Protein AF-A0A4R3JCW2-F1 (afdb_monomer)

Nearest PDB structures (foldseek):
  5wjt-assembly1_A  TM=3.153E-01  e=3.040E-02  Bacillus subtilis
  5ziy-assembly3_A  TM=2.477E-01  e=2.540E-01  Bacillus cereus
  7n6g-assembly1_3Q  TM=2.845E-01  e=5.155E-01  Chlamydomonas reinhardtii
  7sqc-assembly1_1J  TM=2.590E-01  e=1.280E+00  Chlamydomonas reinhardtii

Foldseek 3Di:
DDDDDPDDDPVVVVVVVVVVVLVVVLVVLVVVLVVVLVVLVVVLVVVLVVLVVCPDDPCNVVLVVLVVLLVLLVVLLVLLVQLLVLLVLVLVLLVVLVVLLVQLLVCLVVVPQPSNLVSLQVLLVSLVPRDFRDCVSNPPPDGLLSVVSNVQLQWAQDPVRDTDHDNGPVSAPDSVSRVVSSVSSVVSSVVSSVSSVVVSVVSVVSNVVSVVVSVVSVVVSVVVVVVSVVVSVVVSVVSVVVSVVVSVVSVVVSVVVSVVSVVVCCVVPPPPPPPPPDPVVVVD

Sequence (284 aa):
MAGIADIYSGGDFSAGFAQTAQSAVRPNLEYQVNILQNAVIKRLNEKISAVNADKDLKNSTLDAYLSSQKKKLSDFSFQTEKYIFDNGRNMITADALTTKLNDLSAALAANDTTTFNQVLKSINQVTDMMTQANGMPIGIVVDDGVTKLQSPGLVQYNNAGTQTRATQRSDFATDADATAAINQAFNNLGTTSQVLSFNQDAAENLRSKTQGKLNGTILQLEAVRVANDAEKANEVEKLRRQYSQFLNAISLSYESNAALTEKLSSSLFGPLDIQPGSVMNLFA

Solvent-accessible surface area (backbone atoms only — not comparable to full-atom values): 15684 Å² total; per-residue (Å²): 134,89,80,91,79,96,78,80,62,73,64,59,55,50,50,51,49,48,53,50,50,54,67,47,45,55,59,51,51,52,50,53,48,51,51,50,49,51,53,54,51,50,53,47,52,52,50,46,46,47,61,67,61,61,76,69,76,92,51,50,68,56,50,52,48,41,52,49,48,46,49,53,48,50,54,45,47,53,52,36,52,52,32,47,50,41,39,52,52,43,44,59,48,49,56,53,46,51,56,44,52,51,52,32,52,50,21,56,76,68,69,35,61,70,59,26,26,54,38,46,46,50,49,53,54,54,44,69,68,53,63,81,51,73,34,62,90,72,71,43,81,71,77,52,42,50,66,62,51,58,40,62,43,43,53,25,64,47,100,82,69,50,79,40,68,54,69,46,65,85,54,35,95,42,71,67,53,45,50,51,26,52,53,50,31,51,53,52,48,54,52,23,48,51,41,33,50,51,50,44,53,52,41,51,54,50,46,56,53,47,53,53,51,41,54,52,43,51,52,50,50,52,50,53,50,53,51,51,53,52,52,48,52,53,52,46,49,51,50,49,53,55,51,50,52,52,49,50,52,52,52,50,51,47,52,52,49,51,52,50,51,50,49,52,44,50,72,75,67,43,81,78,84,72,58,93,86,49,81,74,68,77,80,111

Mean predicted aligned error: 16.15 Å

Organism: NCBI:txid1773489

Radius of gyration: 49.8 Å; Cα contacts (8 Å, |Δi|>4): 205; chains: 1; bounding box: 85×44×160 Å

pLDDT: mean 73.27, std 14.86, range [27.33, 94.81]

Secondary structure (DSSP, 8-state):
---------HHHHHHHHHHHHHHHHHHHHHHHHHHHHHHHHHHHHHHHHHHHH--SSSSHHHHHHHHHHHHHHHHHHHHHHHHHHHHHHHHHHHHHHHHHHHHHHHHHHTT-HHHHHHHHHHHHHHHHH------GGGT--S--SHHHHHTTSSEEEPTT--EEE--SGGGSSSHHHHHHHHHHHHHHHHHHHHHHHHHHHHHHHHHHHHHHHHHHHHHHHHHHHHHHHHHHHHHHHHHHHHHHHHHHHHHHHHHHHHHHHHHHHHHHHS-----TT-GGGG--

Structure (mmCIF, N/CA/C/O backbone):
data_AF-A0A4R3JCW2-F1
#
_entry.id   AF-A0A4R3JCW2-F1
#
loop_
_atom_site.group_PDB
_atom_site.id
_atom_site.type_symbol
_atom_site.label_atom_id
_atom_site.label_alt_id
_atom_site.label_comp_id
_atom_site.label_asym_id
_atom_site.label_entity_id
_atom_site.label_seq_id
_atom_site.pdbx_PDB_ins_code
_atom_site.Cartn_x
_atom_site.Cartn_y
_atom_site.Cartn_z
_atom_site.occupancy
_atom_site.B_iso_or_equiv
_atom_site.auth_seq_id
_atom_site.auth_comp_id
_atom_site.auth_asym_id
_atom_site.auth_atom_id
_atom_site.pdbx_PDB_model_num
ATOM 1 N N . MET A 1 1 ? -21.888 3.721 120.215 1.00 30.36 1 MET A N 1
ATOM 2 C CA . MET A 1 1 ? -21.345 2.713 119.281 1.00 30.36 1 MET A CA 1
ATOM 3 C C . MET A 1 1 ? -22.365 2.500 118.175 1.00 30.36 1 MET A C 1
ATOM 5 O O . MET A 1 1 ? -23.512 2.279 118.529 1.00 30.36 1 MET A O 1
ATOM 9 N N . ALA A 1 2 ? -21.903 2.560 116.914 1.00 27.33 2 ALA A N 1
ATOM 10 C CA . ALA A 1 2 ? -22.595 2.266 115.639 1.00 27.33 2 ALA A CA 1
ATOM 11 C C . ALA A 1 2 ? -23.792 3.179 115.260 1.0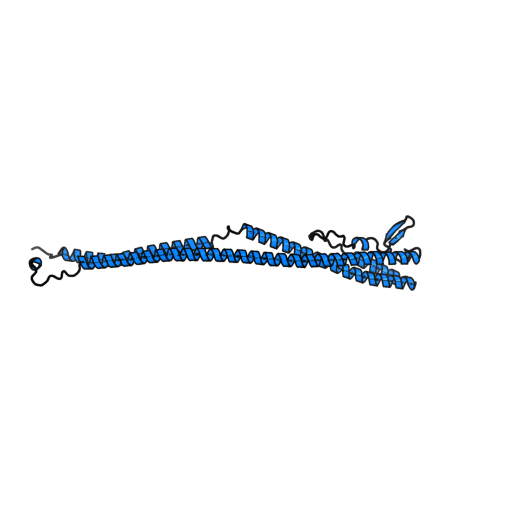0 27.33 2 ALA A C 1
ATOM 13 O O . ALA A 1 2 ? -24.626 3.464 116.102 1.00 27.33 2 ALA A O 1
ATOM 14 N N . GLY A 1 3 ? -23.962 3.679 114.030 1.00 27.61 3 GLY A N 1
ATOM 15 C CA . GLY A 1 3 ? -23.186 3.554 112.791 1.00 27.61 3 GLY A CA 1
ATOM 16 C C . GLY A 1 3 ? -23.940 4.194 111.601 1.00 27.61 3 GLY A C 1
ATOM 17 O O . GLY A 1 3 ? -25.100 3.887 111.388 1.00 27.61 3 GLY A O 1
ATOM 18 N N . ILE A 1 4 ? -23.268 5.133 110.924 1.00 36.50 4 ILE A N 1
ATOM 19 C CA . ILE A 1 4 ? -23.138 5.423 109.474 1.00 36.50 4 ILE A CA 1
ATOM 20 C C . ILE A 1 4 ? -24.286 5.083 108.479 1.00 36.50 4 ILE A C 1
ATOM 22 O O . ILE A 1 4 ? -24.661 3.926 108.328 1.00 36.50 4 ILE A O 1
ATOM 26 N N . ALA A 1 5 ? -24.597 6.113 107.664 1.00 34.31 5 ALA A N 1
ATOM 27 C CA . ALA A 1 5 ? -25.009 6.143 106.242 1.00 34.31 5 ALA A CA 1
ATOM 28 C C . ALA A 1 5 ? -26.503 6.254 105.863 1.00 34.31 5 ALA A C 1
ATOM 30 O O . ALA A 1 5 ? -27.137 5.283 105.460 1.00 34.31 5 ALA A O 1
ATOM 31 N N . ASP A 1 6 ? -26.970 7.509 105.815 1.00 41.47 6 ASP A N 1
ATOM 32 C CA . ASP A 1 6 ? -27.829 8.046 104.744 1.00 41.47 6 ASP A CA 1
ATOM 33 C C . ASP A 1 6 ? -27.123 7.883 103.390 1.00 41.47 6 ASP A C 1
ATOM 35 O O . ASP A 1 6 ? -26.215 8.657 103.081 1.00 41.47 6 ASP A O 1
ATOM 39 N N . ILE A 1 7 ? -27.486 6.882 102.585 1.00 39.09 7 ILE A N 1
ATOM 40 C CA . ILE A 1 7 ? -26.946 6.726 101.229 1.00 39.09 7 ILE A CA 1
ATOM 41 C C . ILE A 1 7 ? -28.035 6.175 100.275 1.00 39.09 7 ILE A C 1
ATOM 43 O O . ILE A 1 7 ? -28.381 4.998 100.309 1.00 39.09 7 ILE A O 1
ATOM 47 N N . TYR A 1 8 ? -28.499 7.077 99.397 1.00 39.69 8 TYR A N 1
ATOM 48 C CA . TYR A 1 8 ? -29.269 6.929 98.145 1.00 39.69 8 TYR A CA 1
ATOM 49 C C . TYR A 1 8 ? -30.762 6.558 98.200 1.00 39.69 8 TYR A C 1
ATOM 51 O O . TYR A 1 8 ? -31.155 5.395 98.275 1.00 39.69 8 TYR A O 1
ATOM 59 N N . SER A 1 9 ? -31.603 7.578 97.979 1.00 43.69 9 SER A N 1
ATOM 60 C CA . SER A 1 9 ? -32.956 7.400 97.452 1.00 43.69 9 SER A CA 1
ATOM 61 C C . SER A 1 9 ? -32.871 6.784 96.043 1.00 43.69 9 SER A C 1
ATOM 63 O O . SER A 1 9 ? -32.071 7.206 95.204 1.00 43.69 9 SER A O 1
ATOM 65 N N . GLY A 1 10 ? -33.696 5.777 95.745 1.00 45.66 10 GLY A N 1
ATOM 66 C CA . GLY A 1 10 ? -33.763 5.167 94.408 1.00 45.66 10 GLY A CA 1
ATOM 67 C C . GLY A 1 10 ? -34.186 6.142 93.295 1.00 45.66 10 GLY A C 1
ATOM 68 O O . GLY A 1 10 ? -34.016 5.828 92.116 1.00 45.66 10 GLY A O 1
ATOM 69 N N . GLY A 1 11 ? -34.695 7.329 93.652 1.00 50.81 11 GLY A N 1
ATOM 70 C CA . GLY A 1 11 ? -35.038 8.418 92.733 1.00 50.81 11 GLY A CA 1
ATOM 71 C C . GLY A 1 11 ? -33.815 9.107 92.121 1.00 50.81 11 GLY A C 1
ATOM 72 O O . GLY A 1 11 ? -33.800 9.340 90.917 1.00 50.81 11 GLY A O 1
ATOM 73 N N . ASP A 1 12 ? -32.750 9.339 92.895 1.00 52.31 12 ASP A N 1
ATOM 74 C CA . ASP A 1 12 ? -31.543 10.027 92.399 1.00 52.31 12 ASP A CA 1
ATOM 75 C C . ASP A 1 12 ? -30.680 9.132 91.504 1.00 52.31 12 ASP A C 1
ATOM 77 O O . ASP A 1 12 ? -30.126 9.585 90.501 1.00 52.31 12 ASP A O 1
ATOM 81 N N . PHE A 1 13 ? -30.596 7.833 91.817 1.00 51.41 13 PHE A N 1
ATOM 82 C CA . PHE A 1 13 ? -29.909 6.873 90.951 1.00 51.41 13 PHE A CA 1
ATOM 83 C C . PHE A 1 13 ? -30.683 6.643 89.654 1.00 51.41 13 PHE A C 1
ATOM 85 O O . PHE A 1 13 ? -30.075 6.602 88.592 1.00 51.41 13 PHE A O 1
ATOM 92 N N . SER A 1 14 ? -32.012 6.517 89.709 1.00 48.81 14 SER A N 1
ATOM 93 C CA . SER A 1 14 ? -32.820 6.334 88.499 1.00 48.81 14 SER A CA 1
ATOM 94 C C . SER A 1 14 ? -32.831 7.588 87.621 1.00 48.81 14 SER A C 1
ATOM 96 O O . SER A 1 14 ? -32.687 7.452 86.409 1.00 48.81 14 SER A O 1
ATOM 98 N N . ALA A 1 15 ? -32.885 8.792 88.202 1.00 52.56 15 ALA A N 1
ATOM 99 C CA . ALA A 1 15 ? -32.746 10.052 87.472 1.00 52.56 15 ALA A CA 1
ATOM 100 C C . ALA A 1 15 ? -31.337 10.230 86.878 1.00 52.56 15 ALA A C 1
ATOM 102 O O . ALA A 1 15 ? -31.207 10.508 85.687 1.00 52.56 15 ALA A O 1
ATOM 103 N N . GLY A 1 16 ? -30.274 9.989 87.654 1.00 48.75 16 GLY A N 1
ATOM 104 C CA . GLY A 1 16 ? -28.887 10.071 87.183 1.00 48.75 16 GLY A CA 1
ATOM 105 C C . GLY A 1 16 ? -28.526 8.998 86.148 1.00 48.75 16 GLY A C 1
ATOM 106 O O . GLY A 1 16 ? -27.868 9.293 85.150 1.00 48.75 16 GLY A O 1
ATOM 107 N N . PHE A 1 17 ? -29.002 7.762 86.323 1.00 55.25 17 PHE A N 1
ATOM 108 C CA . PHE A 1 17 ? -28.846 6.670 85.359 1.00 55.25 17 PHE A CA 1
ATOM 109 C C . PHE A 1 17 ? -29.652 6.932 84.087 1.00 55.25 17 PHE A C 1
ATOM 111 O O . PHE A 1 17 ? -29.130 6.713 83.001 1.00 55.25 17 PHE A O 1
ATOM 118 N N . ALA A 1 18 ? -30.878 7.456 84.185 1.00 52.41 18 ALA A N 1
ATOM 119 C CA . ALA A 1 18 ? -31.683 7.827 83.022 1.00 52.41 18 ALA A CA 1
ATOM 120 C C . ALA A 1 18 ? -31.077 9.011 82.256 1.00 52.41 18 ALA A C 1
ATOM 122 O O . ALA A 1 18 ? -31.017 8.966 81.031 1.00 52.41 18 ALA A O 1
ATOM 123 N N . GLN A 1 19 ? -30.556 10.029 82.946 1.00 55.00 19 GLN A N 1
ATOM 124 C CA . GLN A 1 19 ? -29.887 11.176 82.326 1.00 55.00 19 GLN A CA 1
ATOM 125 C C . GLN A 1 19 ? -28.553 10.773 81.672 1.00 55.00 19 GLN A C 1
ATOM 127 O O . GLN A 1 19 ? -28.229 11.239 80.577 1.00 55.00 19 GLN A O 1
ATOM 132 N N . THR A 1 20 ? -27.817 9.835 82.279 1.00 54.62 20 THR A N 1
ATOM 133 C CA . THR A 1 20 ? -26.598 9.231 81.703 1.00 54.62 20 THR A CA 1
ATOM 134 C C . THR A 1 20 ? -26.925 8.304 80.525 1.00 54.62 20 THR A C 1
ATOM 136 O O . THR A 1 20 ? -26.264 8.346 79.491 1.00 54.62 20 THR A O 1
ATOM 139 N N . ALA A 1 21 ? -27.989 7.504 80.626 1.00 52.34 21 ALA A N 1
ATOM 140 C CA . ALA A 1 21 ? -28.472 6.660 79.539 1.00 52.34 21 ALA A CA 1
ATOM 141 C C . ALA A 1 21 ? -28.971 7.507 78.358 1.00 52.34 21 ALA A C 1
ATOM 143 O O . ALA A 1 21 ? -28.643 7.209 77.216 1.00 52.34 21 ALA A O 1
ATOM 144 N N . GLN A 1 22 ? -29.682 8.610 78.605 1.00 56.69 22 GLN A N 1
ATOM 145 C CA . GLN A 1 22 ? -30.131 9.547 77.569 1.00 56.69 22 GLN A CA 1
ATOM 146 C C . GL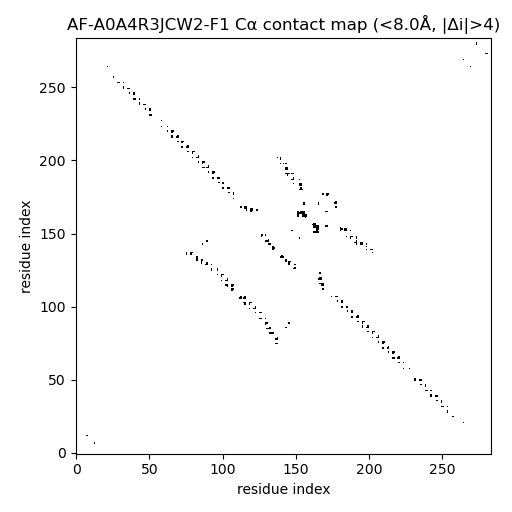N A 1 22 ? -28.974 10.265 76.878 1.00 56.69 22 GLN A C 1
ATOM 148 O O . GLN A 1 22 ? -28.943 10.341 75.648 1.00 56.69 22 GLN A O 1
ATOM 153 N N . SER A 1 23 ? -28.005 10.760 77.651 1.00 56.97 23 SER A N 1
ATOM 154 C CA . SER A 1 23 ? -26.800 11.384 77.096 1.00 56.97 23 SER A CA 1
ATOM 155 C C . SER A 1 23 ? -25.911 10.384 76.351 1.00 56.97 23 SER A C 1
ATOM 157 O O . SER A 1 23 ? -25.180 10.798 75.459 1.00 56.97 23 SER A O 1
ATOM 159 N N . ALA A 1 24 ? -26.033 9.078 76.619 1.00 57.50 24 ALA A N 1
ATOM 160 C CA . ALA A 1 24 ? -25.374 8.012 75.863 1.00 57.50 24 ALA A CA 1
ATOM 161 C C . ALA A 1 24 ? -26.161 7.531 74.623 1.00 57.50 24 ALA A C 1
ATOM 163 O O . ALA A 1 24 ? -25.552 7.042 73.670 1.00 57.50 24 ALA A O 1
ATOM 164 N N . VAL A 1 25 ? -27.494 7.666 74.586 1.00 61.28 25 VAL A N 1
ATOM 165 C CA . VAL A 1 25 ? -28.333 7.199 73.461 1.00 61.28 25 VAL A CA 1
ATOM 166 C C . VAL A 1 25 ? -28.086 8.011 72.191 1.00 61.28 25 VAL A C 1
ATOM 168 O O . VAL A 1 25 ? -27.948 7.426 71.120 1.00 61.28 25 VAL A O 1
ATOM 171 N N . ARG A 1 26 ? -27.980 9.340 72.285 1.00 60.78 26 ARG A N 1
ATOM 172 C CA . ARG A 1 26 ? -27.770 10.201 71.109 1.00 60.78 26 ARG A CA 1
ATOM 173 C C . ARG A 1 26 ? -26.397 9.979 70.443 1.00 60.78 26 ARG A C 1
ATOM 175 O O . ARG A 1 26 ? -26.395 9.697 69.248 1.00 60.78 26 ARG A O 1
ATOM 182 N N . PRO A 1 27 ? -25.263 9.951 71.173 1.00 63.62 27 PRO A N 1
ATOM 183 C CA . PRO A 1 27 ? -23.969 9.557 70.611 1.00 63.62 27 PRO A CA 1
ATOM 184 C C . PRO A 1 27 ? -23.960 8.136 70.035 1.00 63.62 27 PRO A C 1
ATOM 186 O O . PRO A 1 27 ? -23.344 7.900 68.999 1.00 63.62 27 PRO A O 1
ATOM 189 N N . ASN A 1 28 ? -24.668 7.184 70.659 1.00 63.75 28 ASN A N 1
ATOM 190 C CA . ASN A 1 28 ? -24.778 5.821 70.130 1.00 63.75 28 ASN A CA 1
ATOM 191 C C . ASN A 1 28 ? -25.603 5.753 68.834 1.00 63.75 28 ASN A C 1
ATOM 193 O O . ASN A 1 28 ? -25.228 5.023 67.918 1.00 63.75 28 ASN A O 1
ATOM 197 N N . LEU A 1 29 ? -26.697 6.513 68.726 1.00 62.72 29 LEU A N 1
ATOM 198 C CA . LEU A 1 29 ? -27.490 6.623 67.497 1.00 62.72 29 LEU A CA 1
ATOM 199 C C . LEU A 1 29 ? -26.697 7.315 66.383 1.00 62.72 29 LEU A C 1
ATOM 201 O O . LEU A 1 29 ? -26.671 6.818 65.260 1.00 62.72 29 LEU A O 1
ATOM 205 N N . GLU A 1 30 ? -26.001 8.409 66.696 1.00 62.50 30 GLU A N 1
ATOM 206 C CA . GLU A 1 30 ? -25.105 9.099 65.761 1.00 62.50 30 GLU A CA 1
ATOM 207 C C . GLU A 1 30 ? -23.998 8.166 65.262 1.00 62.50 30 GLU A C 1
ATOM 209 O O . GLU A 1 30 ? -23.739 8.098 64.061 1.00 62.50 30 GLU A O 1
ATOM 214 N N . TYR A 1 31 ? -23.395 7.378 66.154 1.00 69.19 31 TYR A N 1
ATOM 215 C CA . TYR A 1 31 ? -22.382 6.386 65.800 1.00 69.19 31 TYR A CA 1
ATOM 216 C C . TYR A 1 31 ? -22.937 5.285 64.881 1.00 69.19 31 TYR A C 1
ATOM 218 O O . TYR A 1 31 ? -22.330 4.971 63.855 1.00 69.19 31 TYR A O 1
ATOM 226 N N . GLN A 1 32 ? -24.114 4.732 65.190 1.00 65.50 32 GLN A N 1
ATOM 227 C CA . GLN A 1 32 ? -24.764 3.714 64.355 1.00 65.50 32 GLN A CA 1
ATOM 228 C C . GLN A 1 32 ? -25.158 4.256 62.973 1.00 65.50 32 GLN A C 1
ATOM 230 O O . GLN A 1 32 ? -24.979 3.573 61.963 1.00 65.50 32 GLN A O 1
ATOM 235 N N . VAL A 1 33 ? -25.640 5.498 62.905 1.00 69.44 33 VAL A N 1
ATOM 236 C CA . VAL A 1 33 ? -25.970 6.181 61.647 1.00 69.44 33 VAL A CA 1
ATOM 237 C C . VAL A 1 33 ? -24.716 6.472 60.835 1.00 69.44 33 VAL A C 1
ATOM 239 O O . VAL A 1 33 ? -24.717 6.234 59.630 1.00 69.44 33 VAL A O 1
ATOM 242 N N . ASN A 1 34 ? -23.627 6.902 61.471 1.00 70.12 34 ASN A N 1
ATOM 243 C CA . ASN A 1 34 ? -22.347 7.133 60.807 1.00 70.12 34 ASN A CA 1
ATOM 244 C C . ASN A 1 34 ? -21.780 5.824 60.223 1.00 70.12 34 ASN A C 1
ATOM 246 O O . ASN A 1 34 ? -21.361 5.790 59.067 1.00 70.12 34 ASN A O 1
ATOM 250 N N . ILE A 1 35 ? -21.863 4.711 60.964 1.00 72.50 35 ILE A N 1
ATOM 251 C CA . ILE A 1 35 ? -21.513 3.376 60.451 1.00 72.50 35 ILE A CA 1
ATOM 252 C C . ILE A 1 35 ? -22.370 3.013 59.234 1.00 72.50 35 ILE A C 1
ATOM 254 O O . ILE A 1 35 ? -21.832 2.555 58.226 1.00 72.50 35 ILE A O 1
ATOM 258 N N . LEU A 1 36 ? -23.687 3.224 59.302 1.00 68.94 36 LEU A N 1
ATOM 259 C CA . LEU A 1 36 ? -24.607 2.923 58.203 1.00 68.94 36 LEU A CA 1
ATOM 260 C C . LEU A 1 36 ? -24.332 3.789 56.969 1.00 68.94 36 LEU A C 1
ATOM 262 O O . LEU A 1 36 ? -24.234 3.257 55.864 1.00 68.94 36 LEU A O 1
ATOM 266 N N . GLN A 1 37 ? -24.150 5.098 57.143 1.00 70.25 37 GLN A N 1
ATOM 267 C CA . GLN A 1 37 ? -23.797 6.018 56.063 1.00 70.25 37 GLN A CA 1
ATOM 268 C C . GLN A 1 37 ? -22.458 5.627 55.427 1.00 70.25 37 GLN A C 1
ATOM 270 O O . GLN A 1 37 ? -22.381 5.503 54.205 1.00 70.25 37 GLN A O 1
ATOM 275 N N . ASN A 1 38 ? -21.434 5.320 56.228 1.00 75.38 38 ASN A N 1
ATOM 276 C CA . ASN A 1 38 ? -20.140 4.861 55.722 1.00 75.38 38 ASN A CA 1
ATOM 277 C C . ASN A 1 38 ? -20.237 3.515 54.999 1.00 75.38 38 ASN A C 1
ATOM 279 O O . ASN A 1 38 ? -19.600 3.335 53.963 1.00 75.38 38 ASN A O 1
ATOM 283 N N . ALA A 1 39 ? -21.050 2.576 55.487 1.00 72.25 39 ALA A N 1
ATOM 284 C CA . ALA A 1 39 ? -21.284 1.299 54.817 1.00 72.25 39 ALA A CA 1
ATOM 285 C C . ALA A 1 39 ? -21.998 1.487 53.466 1.00 72.25 39 ALA A C 1
ATOM 287 O O . ALA A 1 39 ? -21.634 0.849 52.477 1.00 72.25 39 ALA A O 1
ATOM 288 N N . VAL A 1 40 ? -22.976 2.396 53.396 1.00 74.88 40 VAL A N 1
ATOM 289 C CA . VAL A 1 40 ? -23.694 2.751 52.161 1.00 74.88 40 VAL A CA 1
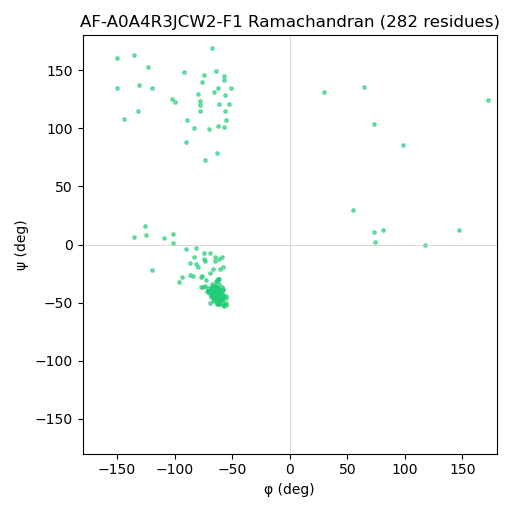ATOM 290 C C . VAL A 1 40 ? -22.768 3.456 51.167 1.00 74.88 40 VAL A C 1
ATOM 292 O O . VAL A 1 40 ? -22.762 3.088 49.993 1.00 74.88 40 VAL A O 1
ATOM 295 N N . ILE A 1 41 ? -21.934 4.395 51.624 1.00 77.62 41 ILE A N 1
ATOM 296 C CA . ILE A 1 41 ? -20.922 5.080 50.802 1.00 77.62 41 ILE A CA 1
ATOM 297 C C . ILE A 1 41 ? -19.865 4.090 50.304 1.00 77.62 41 ILE A C 1
ATOM 299 O O . ILE A 1 41 ? -19.528 4.093 49.121 1.00 77.62 41 ILE A O 1
ATOM 303 N N . LYS A 1 42 ? -19.370 3.196 51.166 1.00 80.88 42 LYS A N 1
ATOM 304 C CA . LYS A 1 42 ? -18.410 2.154 50.780 1.00 80.88 42 LYS A CA 1
ATOM 305 C C . LYS A 1 42 ? -18.999 1.244 49.705 1.00 80.88 42 LYS A C 1
ATOM 307 O O . LYS A 1 42 ? -18.359 1.017 48.684 1.00 80.88 42 LYS A O 1
ATOM 312 N N . ARG A 1 43 ? -20.249 0.810 49.875 1.00 76.19 43 ARG A N 1
ATOM 313 C CA . ARG A 1 43 ? -20.957 -0.025 48.897 1.00 76.19 43 ARG A CA 1
ATOM 314 C C . ARG A 1 43 ? -21.253 0.716 47.587 1.00 76.19 43 ARG A C 1
ATOM 316 O O . ARG A 1 43 ? -21.217 0.098 46.526 1.00 76.19 43 ARG A O 1
ATOM 323 N N . LEU A 1 44 ? -21.529 2.023 47.638 1.00 81.06 44 LEU A N 1
ATOM 324 C CA . LEU A 1 44 ? -21.626 2.876 46.449 1.00 81.06 44 LEU A CA 1
ATOM 325 C C . LEU A 1 44 ? -20.284 2.929 45.712 1.00 81.06 44 LEU A C 1
ATOM 327 O O . LEU A 1 44 ? -20.252 2.701 44.508 1.00 81.06 44 LEU A O 1
ATOM 331 N N . ASN A 1 45 ? -19.184 3.172 46.426 1.00 77.94 45 ASN A N 1
ATOM 332 C CA . ASN A 1 45 ? -17.842 3.225 45.846 1.00 77.94 45 ASN A CA 1
ATOM 333 C C . ASN A 1 45 ? -17.422 1.878 45.248 1.00 77.94 45 ASN A C 1
ATOM 335 O O . ASN A 1 45 ? -16.861 1.853 44.159 1.00 77.94 45 ASN A O 1
ATOM 339 N N . GLU A 1 46 ? -17.744 0.761 45.903 1.00 84.06 46 GLU A N 1
ATOM 340 C CA . GLU A 1 46 ? -17.524 -0.588 45.369 1.00 84.06 46 GLU A CA 1
ATOM 341 C C . GLU A 1 46 ? -18.318 -0.820 44.076 1.00 84.06 46 GLU A C 1
ATOM 343 O O . GLU A 1 46 ? -17.763 -1.329 43.105 1.00 84.06 46 GLU A O 1
ATOM 348 N N . LYS A 1 47 ? -19.587 -0.391 44.011 1.00 77.75 47 LYS A N 1
ATOM 349 C CA . LYS A 1 47 ? -20.399 -0.506 42.788 1.00 77.75 47 LYS A CA 1
ATOM 350 C C . LYS A 1 47 ? -19.948 0.427 41.666 1.00 77.75 47 LYS A C 1
ATOM 352 O O . LYS A 1 47 ? -19.925 0.002 40.519 1.00 77.75 47 LYS A O 1
ATOM 357 N N . ILE A 1 48 ? -19.571 1.668 41.974 1.00 77.00 48 ILE A N 1
ATOM 358 C CA . ILE A 1 48 ? -18.981 2.595 40.994 1.00 77.00 48 ILE A CA 1
ATOM 359 C C . ILE A 1 48 ? -17.658 2.024 40.475 1.00 77.00 48 ILE A C 1
ATOM 361 O O . ILE A 1 48 ? -17.407 2.050 39.275 1.00 77.00 48 ILE A O 1
ATOM 365 N N . SER A 1 49 ? -16.830 1.472 41.367 1.00 78.31 49 SER A N 1
ATOM 366 C CA . SER A 1 49 ? -15.590 0.796 40.992 1.00 78.31 49 SER A CA 1
ATOM 367 C C . SER A 1 49 ? -15.873 -0.402 40.090 1.00 78.31 49 SER A C 1
ATOM 369 O O . SER A 1 49 ? -15.202 -0.541 39.082 1.00 78.31 49 SER A O 1
ATOM 371 N N . ALA A 1 50 ? -16.907 -1.203 40.369 1.00 78.00 50 ALA A N 1
ATOM 372 C CA . ALA A 1 50 ? -17.315 -2.318 39.515 1.00 78.00 50 ALA A CA 1
ATOM 373 C C . ALA A 1 50 ? -17.776 -1.867 38.114 1.00 78.00 50 ALA A C 1
ATOM 375 O O . ALA A 1 50 ? -17.304 -2.425 37.133 1.00 78.00 50 ALA A O 1
ATOM 376 N N . VAL A 1 51 ? -18.606 -0.821 38.001 1.00 73.00 51 VAL A N 1
ATOM 377 C CA . VAL A 1 51 ? -19.034 -0.251 36.700 1.00 73.00 51 VAL A CA 1
ATOM 378 C C . VAL A 1 51 ? -17.844 0.307 35.906 1.00 73.00 51 VAL A C 1
ATOM 380 O O . VAL A 1 51 ? -17.760 0.154 34.690 1.00 73.00 51 VAL A O 1
ATOM 383 N N . ASN A 1 52 ? -16.878 0.919 36.594 1.00 69.75 52 ASN A N 1
ATOM 384 C CA . ASN A 1 52 ? -15.653 1.418 35.967 1.00 69.75 52 ASN A CA 1
ATOM 385 C C . ASN A 1 52 ? -14.641 0.297 35.649 1.00 69.75 52 ASN A C 1
ATOM 387 O O . ASN A 1 52 ? -13.840 0.440 34.722 1.00 69.75 52 ASN A O 1
ATOM 391 N N . ALA A 1 53 ? -14.657 -0.795 36.418 1.00 65.81 53 ALA A N 1
ATOM 392 C CA . ALA A 1 53 ? -13.785 -1.961 36.278 1.00 65.81 53 ALA A CA 1
ATOM 393 C C . ALA A 1 53 ? -14.317 -3.005 35.291 1.00 65.81 53 ALA A C 1
ATOM 395 O O . ALA A 1 53 ? -13.517 -3.824 34.835 1.00 65.81 53 ALA A O 1
ATOM 396 N N . ASP A 1 54 ? -15.600 -2.946 34.914 1.00 61.97 54 ASP A N 1
ATOM 397 C CA . ASP A 1 54 ? -16.149 -3.593 33.717 1.00 61.97 54 ASP A CA 1
ATOM 398 C C . ASP A 1 54 ? -15.468 -2.970 32.487 1.00 61.97 54 ASP A C 1
ATOM 400 O O . ASP A 1 54 ? -15.929 -2.023 31.839 1.00 61.97 54 ASP A O 1
ATOM 404 N N . LYS A 1 55 ? -14.243 -3.434 32.239 1.00 53.84 55 LYS A N 1
ATOM 405 C CA . LYS A 1 55 ? -13.359 -2.919 31.196 1.00 53.84 55 LYS A CA 1
ATOM 406 C C . LYS A 1 55 ? -13.714 -3.450 29.820 1.00 53.84 55 LYS A C 1
ATOM 408 O O . LYS A 1 55 ? -13.387 -2.794 28.844 1.00 53.84 55 LYS A O 1
ATOM 413 N N . ASP A 1 56 ? -14.448 -4.545 29.730 1.00 54.84 56 ASP A N 1
ATOM 414 C CA . ASP A 1 56 ? -14.760 -5.199 28.471 1.00 54.84 56 ASP A CA 1
ATOM 415 C C . ASP A 1 56 ? -16.117 -5.886 28.610 1.00 54.84 56 ASP A C 1
ATOM 417 O O . ASP A 1 56 ? -16.311 -6.555 29.615 1.00 54.84 56 ASP A O 1
ATOM 421 N N . LEU A 1 57 ? -17.014 -5.753 27.613 1.00 48.59 57 LEU A N 1
ATOM 422 C CA . LEU A 1 57 ? -17.929 -6.821 27.120 1.00 48.59 57 LEU A CA 1
ATOM 423 C C . LEU A 1 57 ? -19.322 -6.411 26.595 1.00 48.59 57 LEU A C 1
ATOM 425 O O . LEU A 1 57 ? -20.106 -7.300 26.278 1.00 48.59 57 LEU A O 1
ATOM 429 N N . LYS A 1 58 ? -19.632 -5.133 26.341 1.00 50.25 58 LYS A N 1
ATOM 430 C CA . LYS A 1 58 ? -20.727 -4.825 25.382 1.00 50.25 58 LYS A CA 1
ATOM 431 C C . LYS A 1 58 ? -20.245 -4.540 23.958 1.00 50.25 58 LYS A C 1
ATOM 433 O O . LYS A 1 58 ? -20.913 -4.949 23.018 1.00 50.25 58 LYS A O 1
ATOM 438 N N . ASN A 1 59 ? -19.051 -3.961 23.796 1.00 53.56 59 ASN A N 1
ATOM 439 C CA . ASN A 1 59 ? -18.480 -3.616 22.485 1.00 53.56 59 ASN A CA 1
ATOM 440 C C . ASN A 1 59 ? -17.088 -4.211 22.199 1.00 53.56 59 ASN A C 1
ATOM 442 O O . ASN A 1 59 ? -16.510 -3.884 21.168 1.00 53.56 59 ASN A O 1
ATOM 446 N N . SER A 1 60 ? -16.542 -5.112 23.032 1.00 60.88 60 SER A N 1
ATOM 447 C CA . SER A 1 60 ? -15.165 -5.616 22.829 1.00 60.88 60 SER A CA 1
ATOM 448 C C . SER A 1 60 ? -14.982 -6.364 21.503 1.00 60.88 60 SER A C 1
ATOM 450 O O . SER A 1 60 ? -13.913 -6.304 20.904 1.00 60.88 60 SER A O 1
ATOM 452 N N . THR A 1 61 ? -16.029 -7.015 20.989 1.00 62.34 61 THR A N 1
ATOM 453 C CA . THR A 1 61 ? -16.018 -7.671 19.674 1.00 62.34 61 THR A CA 1
ATOM 454 C C . THR A 1 61 ? -16.027 -6.665 18.526 1.00 62.34 61 THR A C 1
ATOM 456 O O . THR A 1 61 ? -15.296 -6.855 17.554 1.00 62.34 61 THR A O 1
ATOM 459 N N . LEU A 1 62 ? -16.803 -5.583 18.642 1.00 68.25 62 LEU A N 1
ATOM 460 C CA . LEU A 1 62 ? -16.836 -4.499 17.661 1.00 68.25 62 LEU A CA 1
ATOM 461 C C . LEU A 1 62 ? -15.518 -3.717 17.667 1.00 68.25 62 LEU A C 1
ATOM 463 O O . LEU A 1 62 ? -14.942 -3.501 16.607 1.00 68.25 62 LEU A O 1
ATOM 467 N N . ASP A 1 63 ? -14.984 -3.380 18.840 1.00 69.31 63 ASP A N 1
ATOM 468 C CA . ASP A 1 63 ? -13.691 -2.709 18.985 1.00 69.31 63 ASP A CA 1
ATOM 469 C C . ASP A 1 63 ? -12.531 -3.582 18.498 1.00 69.31 63 ASP A C 1
ATOM 471 O O . ASP A 1 63 ? -11.641 -3.090 17.799 1.00 69.31 63 ASP A O 1
ATOM 475 N N . ALA A 1 64 ? -12.541 -4.885 18.803 1.00 75.19 64 ALA A N 1
ATOM 476 C CA . ALA A 1 64 ? -11.552 -5.827 18.284 1.00 75.19 64 ALA A CA 1
ATOM 477 C C . ALA A 1 64 ? -11.647 -5.954 16.757 1.00 75.19 64 ALA A C 1
ATOM 479 O O . ALA A 1 64 ? -10.620 -5.962 16.073 1.00 75.19 64 ALA A O 1
ATOM 480 N N . TYR A 1 65 ? -12.864 -5.995 16.207 1.00 77.31 65 TYR A N 1
ATOM 481 C CA . TYR A 1 65 ? -13.091 -6.005 14.765 1.00 77.31 65 TYR A CA 1
ATOM 482 C C . TYR A 1 65 ? -12.597 -4.714 14.101 1.00 77.31 65 TYR A C 1
ATOM 484 O O . TYR A 1 65 ? -11.803 -4.784 13.164 1.00 77.31 65 TYR A O 1
ATOM 492 N N . LEU A 1 66 ? -12.991 -3.539 14.602 1.00 77.50 66 LEU A N 1
ATOM 493 C CA . LEU A 1 66 ? -12.570 -2.238 14.071 1.00 77.50 66 LEU A CA 1
ATOM 494 C C . LEU A 1 66 ? -11.054 -2.040 14.204 1.00 77.50 66 LEU A C 1
ATOM 496 O O . LEU A 1 66 ? -10.414 -1.554 13.275 1.00 77.50 66 LEU A O 1
ATOM 500 N N . SER A 1 67 ? -10.449 -2.493 15.305 1.00 78.19 67 SER A N 1
ATOM 501 C CA . SER A 1 67 ? -8.991 -2.478 15.491 1.00 78.19 67 SER A CA 1
ATOM 502 C C . SER A 1 67 ? -8.279 -3.407 14.503 1.00 78.19 67 SER A C 1
ATOM 504 O O . SER A 1 67 ? -7.259 -3.030 13.922 1.00 78.19 67 SER A O 1
ATOM 506 N N . SER A 1 68 ? -8.827 -4.603 14.259 1.00 78.88 68 SER A N 1
ATOM 507 C CA . SER A 1 68 ? -8.321 -5.526 13.237 1.00 78.88 68 SER A CA 1
ATOM 508 C C . SER A 1 68 ? -8.426 -4.921 11.836 1.00 78.88 68 SER A C 1
ATOM 510 O O . SER A 1 68 ? -7.463 -4.977 11.071 1.00 78.88 68 SER A O 1
ATOM 512 N N . GLN A 1 69 ? -9.554 -4.285 11.509 1.00 79.44 69 GLN A N 1
ATOM 513 C CA . GLN A 1 69 ? -9.748 -3.608 10.227 1.00 79.44 69 GLN A CA 1
ATOM 514 C C . GLN A 1 69 ? -8.803 -2.420 10.058 1.00 79.44 69 GLN A C 1
ATOM 516 O O . GLN A 1 69 ? -8.186 -2.286 9.005 1.00 79.44 69 GLN A O 1
ATOM 521 N N . LYS A 1 70 ? -8.600 -1.609 11.105 1.00 78.62 70 LYS A N 1
ATOM 522 C CA . LYS A 1 70 ? -7.602 -0.533 11.112 1.00 78.62 70 LYS A CA 1
ATOM 523 C C . LYS A 1 70 ? -6.209 -1.072 10.791 1.00 78.62 70 LYS A C 1
ATOM 525 O O . LYS A 1 70 ? -5.523 -0.498 9.952 1.00 78.62 70 LYS A O 1
ATOM 530 N N . LYS A 1 71 ? -5.804 -2.183 11.419 1.00 84.81 71 LYS A N 1
ATOM 531 C CA . LYS A 1 71 ? -4.509 -2.821 11.144 1.00 84.81 71 LYS A CA 1
ATOM 532 C C . LYS A 1 71 ? -4.409 -3.287 9.690 1.00 84.81 71 LYS A C 1
ATOM 534 O O . LYS A 1 71 ? -3.464 -2.912 9.011 1.00 84.81 71 LYS A O 1
ATOM 539 N N . LYS A 1 72 ? -5.413 -4.014 9.186 1.00 80.56 72 LYS A N 1
ATOM 540 C CA . LYS A 1 72 ? -5.452 -4.476 7.785 1.00 80.56 72 LYS A CA 1
ATOM 541 C C . LYS A 1 72 ? -5.380 -3.320 6.785 1.00 80.56 72 LYS A C 1
ATOM 543 O O . LYS A 1 72 ? -4.647 -3.409 5.809 1.00 80.56 72 LYS A O 1
ATOM 548 N N . LEU A 1 73 ? -6.124 -2.239 7.029 1.00 81.94 73 LEU A N 1
ATOM 549 C CA . LEU A 1 73 ? -6.107 -1.042 6.185 1.00 81.94 73 LEU A CA 1
ATOM 550 C C . LEU A 1 73 ? -4.760 -0.313 6.254 1.00 81.94 73 LEU A C 1
ATOM 552 O O . LEU A 1 73 ? -4.295 0.185 5.235 1.00 81.94 73 LEU A O 1
ATOM 556 N N . SER A 1 74 ? -4.115 -0.282 7.423 1.00 80.75 74 SER A N 1
ATOM 557 C CA . SER A 1 74 ? -2.767 0.272 7.587 1.00 80.75 74 SER A CA 1
ATOM 558 C C . SER A 1 74 ? -1.725 -0.539 6.814 1.00 80.75 74 SER A C 1
ATOM 560 O O . SER A 1 74 ? -0.922 0.038 6.086 1.00 80.75 74 SER A O 1
ATOM 562 N N . ASP A 1 75 ? -1.764 -1.869 6.932 1.00 83.50 75 ASP A N 1
ATOM 563 C CA . ASP A 1 75 ? -0.863 -2.767 6.206 1.00 83.50 75 ASP A CA 1
ATOM 564 C C . ASP A 1 75 ? -1.075 -2.627 4.688 1.00 83.50 75 ASP A C 1
ATOM 566 O O . ASP A 1 75 ? -0.115 -2.502 3.932 1.00 83.50 75 ASP A O 1
ATOM 570 N N . PHE A 1 76 ? -2.334 -2.563 4.238 1.00 82.00 76 PHE A N 1
ATOM 571 C CA . PHE A 1 76 ? -2.678 -2.322 2.834 1.00 82.00 76 PHE A CA 1
ATOM 572 C C . PHE A 1 76 ? -2.186 -0.953 2.336 1.00 82.00 76 PHE A C 1
ATOM 574 O O . PHE A 1 76 ? -1.656 -0.858 1.228 1.00 82.00 76 PHE A O 1
ATOM 581 N N . SER A 1 77 ? -2.312 0.102 3.151 1.00 81.38 77 SER A N 1
ATOM 582 C CA . SER A 1 77 ? -1.804 1.444 2.827 1.00 81.38 77 SER A CA 1
ATOM 583 C C . SER A 1 77 ? -0.295 1.425 2.607 1.00 81.38 77 SER A C 1
ATOM 585 O O . SER A 1 77 ? 0.179 1.936 1.596 1.00 81.38 77 SER A O 1
ATOM 587 N N . PHE A 1 78 ? 0.453 0.764 3.494 1.00 87.38 78 PHE A N 1
ATOM 588 C CA . PHE A 1 78 ? 1.901 0.622 3.360 1.00 87.38 78 PHE A CA 1
ATOM 589 C C . PHE A 1 78 ? 2.296 -0.106 2.067 1.00 87.38 78 PHE A C 1
ATOM 591 O O . PHE A 1 78 ? 3.190 0.339 1.348 1.00 87.38 78 PHE A O 1
ATOM 598 N N . GLN A 1 79 ? 1.609 -1.204 1.728 1.00 86.31 79 GLN A N 1
ATOM 599 C CA . GLN A 1 79 ? 1.860 -1.910 0.465 1.00 86.31 79 GLN A CA 1
ATOM 600 C C . GLN A 1 79 ? 1.531 -1.037 -0.754 1.00 86.31 79 GLN A C 1
ATOM 602 O O . GLN A 1 79 ? 2.246 -1.086 -1.753 1.00 86.31 79 GLN A O 1
ATOM 607 N N . THR A 1 80 ? 0.485 -0.212 -0.661 1.00 85.75 80 THR A N 1
ATOM 608 C CA . THR A 1 80 ? 0.088 0.720 -1.728 1.00 85.75 80 THR A CA 1
ATOM 609 C C . THR A 1 80 ? 1.144 1.798 -1.941 1.00 85.75 80 THR A C 1
ATOM 611 O O . THR A 1 80 ? 1.539 2.048 -3.075 1.00 85.75 80 THR A O 1
ATOM 614 N N . GLU A 1 81 ? 1.657 2.396 -0.866 1.00 88.50 81 GLU A N 1
ATOM 615 C CA . GLU A 1 81 ? 2.727 3.398 -0.930 1.00 88.50 81 GLU A CA 1
ATOM 616 C C . GLU A 1 81 ? 4.024 2.820 -1.490 1.00 88.50 81 GLU A C 1
ATOM 618 O O . GLU A 1 81 ? 4.650 3.435 -2.353 1.00 88.50 81 GLU A O 1
ATOM 623 N N . LYS A 1 82 ? 4.402 1.615 -1.049 1.00 90.25 82 LYS A N 1
ATOM 624 C CA . LYS A 1 82 ? 5.568 0.915 -1.588 1.00 90.25 82 LYS A CA 1
ATOM 625 C C . LYS A 1 82 ? 5.423 0.681 -3.093 1.00 90.25 82 LYS A C 1
ATOM 627 O O . LYS A 1 82 ? 6.349 0.973 -3.842 1.00 90.25 82 LYS A O 1
ATOM 632 N N . TYR A 1 83 ? 4.263 0.194 -3.534 1.00 90.06 83 TYR A N 1
ATOM 633 C CA . TYR A 1 83 ? 4.001 -0.026 -4.953 1.00 90.06 83 TYR A CA 1
ATOM 634 C C . TYR A 1 83 ? 4.056 1.276 -5.760 1.00 90.06 83 TYR A C 1
ATOM 636 O O . TYR A 1 83 ? 4.719 1.313 -6.790 1.00 90.06 83 TYR A O 1
ATOM 644 N N . ILE A 1 84 ? 3.418 2.350 -5.276 1.00 88.94 84 ILE A N 1
ATOM 645 C CA . ILE A 1 84 ? 3.474 3.689 -5.888 1.00 88.94 84 ILE A CA 1
ATOM 646 C C . ILE A 1 84 ? 4.925 4.158 -6.028 1.00 88.94 84 ILE A C 1
ATOM 648 O O . ILE A 1 84 ? 5.307 4.668 -7.078 1.00 88.94 84 ILE A O 1
ATOM 652 N N . PHE A 1 85 ? 5.745 3.976 -4.994 1.00 90.81 85 PHE A N 1
ATOM 653 C CA . PHE A 1 85 ? 7.152 4.358 -5.031 1.00 90.81 85 PHE A CA 1
ATOM 654 C C . PHE A 1 85 ? 7.942 3.563 -6.081 1.00 90.81 85 PHE A C 1
ATOM 656 O O . PHE A 1 85 ? 8.630 4.158 -6.914 1.00 90.81 85 PHE A O 1
ATOM 663 N N . ASP A 1 86 ? 7.825 2.232 -6.068 1.00 89.62 86 ASP A N 1
ATOM 664 C CA . ASP A 1 86 ? 8.536 1.356 -7.004 1.00 89.62 86 ASP A CA 1
ATOM 665 C C . ASP A 1 86 ? 8.097 1.625 -8.458 1.00 89.62 86 ASP A C 1
ATOM 667 O O . ASP A 1 86 ? 8.936 1.767 -9.352 1.00 89.62 86 ASP A O 1
ATOM 671 N N . ASN A 1 87 ? 6.790 1.783 -8.687 1.00 89.69 87 ASN A N 1
ATOM 672 C CA . ASN A 1 87 ? 6.209 2.101 -9.990 1.00 89.69 87 ASN A CA 1
ATOM 673 C C . ASN A 1 87 ? 6.628 3.499 -10.480 1.00 89.69 87 ASN A C 1
ATOM 675 O O . ASN A 1 87 ? 7.070 3.648 -11.618 1.00 89.69 87 ASN A O 1
ATOM 679 N N . GLY A 1 88 ? 6.588 4.511 -9.609 1.00 88.62 88 GLY A N 1
ATOM 680 C CA . GLY A 1 88 ? 7.037 5.868 -9.925 1.00 88.62 88 GLY A CA 1
ATOM 681 C C . GLY A 1 88 ? 8.526 5.931 -10.281 1.00 88.62 88 GLY A C 1
ATOM 682 O O . GLY A 1 88 ? 8.913 6.617 -11.229 1.00 88.62 88 GLY A O 1
ATOM 683 N N . ARG A 1 89 ? 9.374 5.148 -9.599 1.00 89.25 89 ARG A N 1
ATOM 684 C CA . ARG A 1 89 ? 10.786 4.991 -9.983 1.00 89.25 89 ARG A CA 1
ATOM 685 C C . ARG A 1 89 ? 10.928 4.398 -11.386 1.00 89.25 89 ARG A C 1
ATOM 687 O O . ARG A 1 89 ? 11.755 4.873 -12.168 1.00 89.25 89 ARG A O 1
ATOM 694 N N . ASN A 1 90 ? 10.140 3.377 -11.712 1.00 88.19 90 ASN A N 1
ATOM 695 C CA . ASN A 1 90 ? 10.151 2.772 -13.042 1.00 88.19 90 ASN A CA 1
ATOM 696 C C . ASN A 1 90 ? 9.673 3.751 -14.127 1.00 88.19 90 ASN A C 1
ATOM 698 O O . ASN A 1 90 ? 10.266 3.760 -15.201 1.00 88.19 90 ASN A O 1
ATOM 702 N N . MET A 1 91 ? 8.690 4.617 -13.846 1.00 87.25 91 MET A N 1
ATOM 703 C CA . MET A 1 91 ? 8.251 5.672 -14.777 1.00 87.25 91 MET A CA 1
ATOM 704 C C . MET A 1 91 ? 9.379 6.658 -15.098 1.00 87.25 91 MET A C 1
ATOM 706 O O . MET A 1 91 ? 9.703 6.861 -16.263 1.00 87.25 91 MET A O 1
ATOM 710 N N . ILE A 1 92 ? 10.050 7.194 -14.071 1.00 87.62 92 ILE A N 1
ATOM 711 C CA . ILE A 1 92 ? 11.194 8.109 -14.254 1.00 87.62 92 ILE A CA 1
ATOM 712 C C . ILE A 1 92 ? 12.299 7.433 -15.075 1.00 87.62 92 ILE A C 1
ATOM 714 O O . ILE A 1 92 ? 12.943 8.046 -15.929 1.00 87.62 92 ILE A O 1
ATOM 718 N N . THR A 1 93 ? 12.519 6.146 -14.815 1.00 86.94 93 THR A N 1
ATOM 719 C CA . THR A 1 93 ? 13.518 5.357 -15.531 1.00 86.94 93 THR A CA 1
ATOM 720 C C . THR A 1 93 ? 13.130 5.152 -16.997 1.00 86.94 93 THR A C 1
ATOM 722 O O . THR A 1 93 ? 13.985 5.262 -17.875 1.00 86.94 93 THR A O 1
ATOM 725 N N . ALA A 1 94 ? 11.848 4.917 -17.280 1.00 86.62 94 ALA A N 1
ATOM 726 C CA . ALA A 1 94 ? 11.329 4.784 -18.635 1.00 86.62 94 ALA A CA 1
ATOM 727 C C . ALA A 1 94 ? 11.468 6.091 -19.442 1.00 86.62 94 ALA A C 1
ATOM 729 O O . ALA A 1 94 ? 11.889 6.066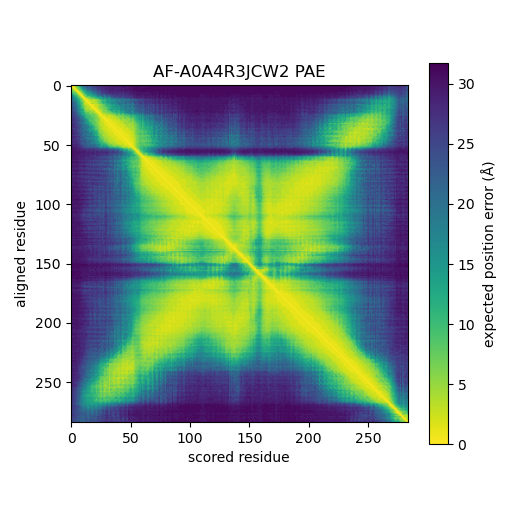 -20.601 1.00 86.62 94 ALA A O 1
ATOM 730 N N . ASP A 1 95 ? 11.232 7.245 -18.819 1.00 84.62 95 ASP A N 1
ATOM 731 C CA . ASP A 1 95 ? 11.462 8.548 -19.455 1.00 84.62 95 ASP A CA 1
ATOM 732 C C . ASP A 1 95 ? 12.949 8.755 -19.784 1.00 84.62 95 ASP A C 1
ATOM 734 O O . ASP A 1 95 ? 13.305 9.154 -20.896 1.00 84.62 95 ASP A O 1
ATOM 738 N N . ALA A 1 96 ? 13.844 8.395 -18.858 1.00 86.88 96 ALA A N 1
ATOM 739 C CA . ALA A 1 96 ? 15.286 8.457 -19.091 1.00 86.88 96 ALA A CA 1
ATOM 740 C C . ALA A 1 96 ? 15.744 7.522 -20.227 1.00 86.88 96 ALA A C 1
ATOM 742 O O . ALA A 1 96 ? 16.644 7.876 -20.995 1.00 86.88 96 ALA A O 1
ATOM 743 N N . LEU A 1 97 ? 15.130 6.341 -20.358 1.00 88.62 97 LEU A N 1
ATOM 744 C CA . LEU A 1 97 ? 15.393 5.414 -21.462 1.00 88.62 97 LEU A CA 1
ATOM 745 C C . LEU A 1 97 ? 14.960 5.992 -22.813 1.00 88.62 97 LEU A C 1
ATOM 747 O O . LEU A 1 97 ? 15.662 5.782 -23.799 1.00 88.62 97 LEU A O 1
ATOM 751 N N . THR A 1 98 ? 13.875 6.769 -22.861 1.00 88.56 98 THR A N 1
ATOM 752 C CA . THR A 1 98 ? 13.402 7.414 -24.099 1.00 88.56 98 THR A CA 1
ATOM 753 C C . THR A 1 98 ? 14.457 8.369 -24.652 1.00 88.56 98 THR A C 1
ATOM 755 O O . THR A 1 98 ? 14.812 8.294 -25.828 1.00 88.56 98 THR A O 1
ATOM 758 N N . THR A 1 99 ? 15.026 9.222 -23.796 1.00 90.19 99 THR A N 1
ATOM 759 C CA . THR A 1 99 ? 16.121 10.127 -24.181 1.00 90.19 99 THR A CA 1
ATOM 760 C C . THR A 1 99 ? 17.332 9.349 -24.685 1.00 90.19 99 THR A C 1
ATOM 762 O O . THR A 1 99 ? 17.871 9.661 -25.740 1.00 90.19 99 THR A O 1
ATOM 765 N N . LYS A 1 100 ? 17.716 8.273 -23.990 1.00 90.81 100 LYS A N 1
ATOM 766 C CA . LYS A 1 100 ? 18.863 7.451 -24.398 1.00 90.81 100 LYS A CA 1
ATOM 767 C C . LYS A 1 100 ? 18.633 6.725 -25.722 1.00 90.81 100 LYS A C 1
ATOM 769 O O . LYS A 1 100 ? 19.570 6.583 -26.497 1.00 90.81 100 LYS A O 1
ATOM 774 N N . LEU A 1 101 ? 17.415 6.271 -26.006 1.00 90.88 101 LEU A N 1
ATOM 775 C CA . LEU A 1 101 ? 17.085 5.681 -27.305 1.00 90.88 101 LEU A CA 1
ATOM 776 C C . LEU A 1 101 ? 17.154 6.722 -28.432 1.00 90.88 101 LEU A C 1
ATOM 778 O O . LEU A 1 101 ? 17.618 6.394 -29.525 1.00 90.88 101 LEU A O 1
ATOM 782 N N . ASN A 1 102 ? 16.777 7.978 -28.165 1.00 92.69 102 ASN A N 1
ATOM 783 C CA . ASN A 1 102 ? 16.967 9.078 -29.117 1.00 92.69 102 ASN A CA 1
ATOM 784 C C . ASN A 1 102 ? 18.459 9.341 -29.375 1.00 92.69 102 ASN A C 1
ATOM 786 O O . ASN A 1 102 ? 18.867 9.422 -30.534 1.00 92.69 102 ASN A O 1
ATOM 790 N N . ASP A 1 103 ? 19.281 9.396 -28.322 1.00 93.00 103 ASP A N 1
ATOM 791 C CA . ASP A 1 103 ? 20.738 9.560 -28.437 1.00 93.00 103 ASP A CA 1
ATOM 792 C C . ASP A 1 103 ? 21.372 8.402 -29.226 1.00 93.00 103 ASP A C 1
ATOM 794 O O . ASP A 1 103 ? 22.245 8.612 -30.070 1.00 93.00 103 ASP A O 1
ATOM 798 N N . LEU A 1 104 ? 20.897 7.173 -28.996 1.00 91.94 104 LEU A N 1
ATOM 799 C CA . LEU A 1 104 ? 21.350 5.979 -29.706 1.00 91.94 104 LEU A CA 1
ATOM 800 C C . LEU A 1 104 ? 21.005 6.054 -31.200 1.00 91.94 104 LEU A C 1
ATOM 802 O O . LEU A 1 104 ? 21.849 5.753 -32.046 1.00 91.94 104 LEU A O 1
ATOM 806 N N . SER A 1 105 ? 19.787 6.496 -31.530 1.00 93.06 105 SER A N 1
ATOM 807 C CA . SER A 1 105 ? 19.348 6.712 -32.912 1.00 93.06 105 SER A CA 1
ATOM 808 C C . SER A 1 105 ? 20.148 7.820 -33.604 1.00 93.06 105 SER A C 1
ATOM 810 O O . SER A 1 105 ? 20.493 7.684 -34.777 1.00 93.06 105 SER A O 1
ATOM 812 N N . ALA A 1 106 ? 20.462 8.908 -32.895 1.00 94.81 106 ALA A N 1
ATOM 813 C CA . ALA A 1 106 ? 21.269 10.004 -33.422 1.00 94.81 106 ALA A CA 1
ATOM 814 C C . ALA A 1 106 ? 22.718 9.565 -33.689 1.00 94.81 106 ALA A C 1
ATOM 816 O O . ALA A 1 106 ? 23.264 9.861 -34.752 1.00 94.81 106 ALA A O 1
ATOM 817 N N . ALA A 1 107 ? 23.319 8.804 -32.768 1.00 94.00 107 ALA A N 1
ATOM 818 C CA . ALA A 1 107 ? 24.659 8.245 -32.938 1.00 94.00 107 ALA A CA 1
ATOM 819 C C . ALA A 1 107 ? 24.732 7.272 -34.127 1.00 94.00 107 ALA A C 1
ATOM 821 O O . ALA A 1 107 ? 25.699 7.306 -34.888 1.00 94.00 107 ALA A O 1
ATOM 822 N N . LEU A 1 108 ? 23.690 6.453 -34.327 1.00 93.56 108 LEU A N 1
ATOM 823 C CA . LEU A 1 108 ? 23.574 5.574 -35.493 1.00 93.56 108 LEU A CA 1
ATOM 824 C C . LEU A 1 108 ? 23.523 6.381 -36.800 1.00 93.56 108 LEU A C 1
ATOM 826 O O . LEU A 1 108 ? 24.283 6.098 -37.721 1.00 93.56 108 LEU A O 1
ATOM 830 N N . ALA A 1 109 ? 22.688 7.423 -36.864 1.00 94.06 109 ALA A N 1
ATOM 831 C CA . ALA A 1 109 ? 22.567 8.284 -38.044 1.00 94.06 109 ALA A CA 1
ATOM 832 C C . ALA A 1 109 ? 23.858 9.065 -38.361 1.00 94.06 109 ALA A C 1
ATOM 834 O O . ALA A 1 109 ? 24.155 9.323 -39.526 1.00 94.06 109 ALA A O 1
ATOM 835 N N . ALA A 1 110 ? 24.637 9.419 -37.336 1.00 94.38 110 ALA A N 1
ATOM 836 C CA . ALA A 1 110 ? 25.939 10.072 -37.474 1.00 94.38 110 ALA A CA 1
ATOM 837 C C . ALA A 1 110 ? 27.093 9.096 -37.780 1.00 94.38 110 ALA A C 1
ATOM 839 O O . ALA A 1 110 ? 28.230 9.536 -37.954 1.00 94.38 110 ALA A O 1
ATOM 840 N N . ASN A 1 111 ? 26.821 7.786 -37.830 1.00 93.25 111 ASN A N 1
ATOM 841 C CA . ASN A 1 111 ? 27.822 6.723 -37.924 1.00 93.25 111 ASN A CA 1
ATOM 842 C C . ASN A 1 111 ? 28.892 6.787 -36.804 1.00 93.25 111 ASN A C 1
ATOM 844 O O . ASN A 1 111 ? 30.041 6.374 -36.982 1.00 93.25 111 ASN A O 1
ATOM 848 N N . ASP A 1 112 ? 28.521 7.307 -35.628 1.00 94.56 112 ASP A N 1
ATOM 849 C CA . ASP A 1 112 ? 29.397 7.416 -34.462 1.00 94.56 112 ASP A CA 1
ATOM 850 C C . ASP A 1 112 ? 29.291 6.157 -33.595 1.00 94.56 112 ASP A C 1
ATOM 852 O O . ASP A 1 112 ? 28.513 6.056 -32.641 1.00 94.56 112 ASP A O 1
ATOM 856 N N . THR A 1 113 ? 30.127 5.177 -33.929 1.00 93.12 113 THR A N 1
ATOM 857 C CA . THR A 1 113 ? 30.176 3.886 -33.229 1.00 93.12 113 THR A CA 1
ATOM 858 C C . THR A 1 113 ? 30.600 4.021 -31.761 1.00 93.12 113 THR A C 1
ATOM 860 O O . THR A 1 113 ? 30.159 3.238 -30.916 1.00 93.12 113 THR A O 1
ATOM 863 N N . THR A 1 114 ? 31.437 5.008 -31.426 1.00 94.31 114 THR A N 1
ATOM 864 C CA . THR A 1 114 ? 31.926 5.187 -30.051 1.00 94.31 114 THR A CA 1
ATOM 865 C C . THR A 1 114 ? 30.792 5.650 -29.151 1.00 94.31 114 THR A C 1
ATOM 867 O O . THR A 1 114 ? 30.530 5.023 -28.120 1.00 94.31 114 THR A O 1
ATOM 870 N N . THR A 1 115 ? 30.078 6.697 -29.568 1.00 93.00 115 THR A N 1
ATOM 871 C CA . THR A 1 115 ? 28.916 7.211 -28.836 1.00 93.00 115 THR A CA 1
ATOM 872 C C . THR A 1 115 ? 27.798 6.173 -28.793 1.00 93.00 115 THR A C 1
ATOM 874 O O . THR A 1 115 ? 27.231 5.939 -27.726 1.00 93.00 115 THR A O 1
ATOM 877 N N . PHE A 1 116 ? 27.542 5.460 -29.896 1.00 93.06 116 PHE A N 1
ATOM 878 C CA . PHE A 1 116 ? 26.543 4.388 -29.931 1.00 93.06 116 PHE A CA 1
ATOM 879 C C . PHE A 1 116 ? 26.801 3.329 -28.849 1.00 93.06 116 PHE A C 1
ATOM 881 O O . PHE A 1 116 ? 25.911 3.005 -28.061 1.00 93.06 116 PHE A O 1
ATOM 888 N N . ASN A 1 117 ? 28.033 2.819 -28.758 1.00 92.75 117 ASN A N 1
ATOM 889 C CA . ASN A 1 117 ? 28.397 1.796 -27.774 1.00 92.75 117 ASN A CA 1
ATOM 890 C C . ASN A 1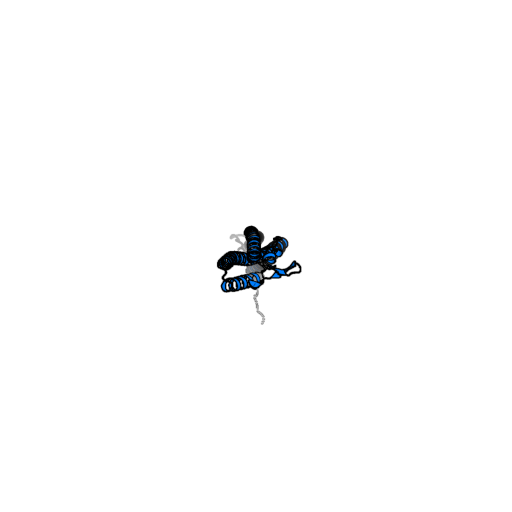 117 ? 28.263 2.305 -26.330 1.00 92.75 117 ASN A C 1
ATOM 892 O O . ASN A 1 117 ? 27.820 1.569 -25.445 1.00 92.75 117 ASN A O 1
ATOM 896 N N . GLN A 1 118 ? 28.624 3.566 -26.079 1.00 92.81 118 GLN A N 1
ATOM 897 C CA . GLN A 1 118 ? 28.490 4.184 -24.757 1.00 92.81 118 GLN A CA 1
ATOM 898 C C . GLN A 1 118 ? 27.021 4.329 -24.343 1.00 92.81 118 GLN A C 1
ATOM 900 O O . GLN A 1 118 ? 26.658 3.968 -23.219 1.00 92.81 118 GLN A O 1
ATOM 905 N N . VAL A 1 119 ? 26.167 4.805 -25.252 1.00 91.88 119 VAL A N 1
ATOM 906 C CA . VAL A 1 119 ? 24.731 4.965 -25.000 1.00 91.88 119 VAL A CA 1
ATOM 907 C C . VAL A 1 119 ? 24.062 3.605 -24.807 1.00 91.88 119 VAL A C 1
ATOM 909 O O . VAL A 1 119 ? 23.322 3.435 -23.839 1.00 91.88 119 VAL A O 1
ATOM 912 N N . LEU A 1 120 ? 24.383 2.608 -25.637 1.00 90.25 120 LEU A N 1
ATOM 913 C CA . LEU A 1 120 ? 23.874 1.239 -25.505 1.00 90.25 120 LEU A CA 1
ATOM 914 C C . LEU A 1 120 ? 24.233 0.620 -24.148 1.00 90.25 120 LEU A C 1
ATOM 916 O O . LEU A 1 120 ? 23.381 0.041 -23.472 1.00 90.25 120 LEU A O 1
ATOM 920 N N . LYS A 1 121 ? 25.481 0.794 -23.699 1.00 89.56 121 LYS A N 1
ATOM 921 C CA . LYS A 1 121 ? 25.905 0.362 -22.363 1.00 89.56 121 LYS A CA 1
ATOM 922 C C . LYS A 1 121 ? 25.106 1.063 -21.264 1.00 89.56 121 LYS A C 1
ATOM 924 O O . LYS A 1 121 ? 24.703 0.413 -20.302 1.00 89.56 121 LYS A O 1
ATOM 929 N N . SER A 1 122 ? 24.861 2.365 -21.407 1.00 89.12 122 SER A N 1
ATOM 930 C CA . SER A 1 122 ? 24.071 3.133 -20.443 1.00 89.12 122 SER A CA 1
ATOM 931 C C . SER A 1 122 ? 22.607 2.688 -20.404 1.00 89.12 122 SER A C 1
ATOM 933 O O . SER A 1 122 ? 22.062 2.546 -19.314 1.00 89.12 122 SER A O 1
ATOM 935 N N . ILE A 1 123 ? 21.990 2.419 -21.559 1.00 89.06 123 ILE A N 1
ATOM 936 C CA . ILE A 1 123 ? 20.648 1.825 -21.649 1.00 89.06 123 ILE A CA 1
ATOM 937 C C . ILE A 1 123 ? 20.631 0.516 -20.873 1.00 89.06 123 ILE A C 1
ATOM 939 O O . ILE A 1 123 ? 19.823 0.364 -19.965 1.00 89.06 123 ILE A O 1
ATOM 943 N N . ASN A 1 124 ? 21.585 -0.377 -21.150 1.00 86.50 124 ASN A N 1
ATOM 944 C CA . ASN A 1 124 ? 21.638 -1.675 -20.495 1.00 86.50 124 ASN A CA 1
ATOM 945 C C . ASN A 1 124 ? 21.746 -1.564 -18.962 1.00 86.50 124 ASN A C 1
ATOM 947 O O . ASN A 1 124 ? 21.001 -2.222 -18.240 1.00 86.50 124 ASN A O 1
ATOM 951 N N . GLN A 1 125 ? 22.608 -0.676 -18.463 1.00 86.44 125 GLN A N 1
ATOM 952 C CA . GLN A 1 125 ? 22.734 -0.419 -17.025 1.00 86.44 125 GLN A CA 1
ATOM 953 C C . GLN A 1 125 ? 21.436 0.108 -16.406 1.00 86.44 125 GLN A C 1
ATOM 955 O O . GLN A 1 125 ? 21.044 -0.334 -15.332 1.00 86.44 125 GLN A O 1
ATOM 960 N N . VAL A 1 126 ? 20.763 1.044 -17.078 1.00 84.88 126 VAL A N 1
ATOM 961 C CA . VAL A 1 126 ? 19.516 1.634 -16.580 1.00 84.88 126 VAL A CA 1
ATOM 962 C C . VAL A 1 126 ? 18.389 0.604 -16.553 1.00 84.88 126 VAL A C 1
ATOM 964 O O . VAL A 1 126 ? 17.658 0.524 -15.569 1.00 84.88 126 VAL A O 1
ATOM 967 N N . THR A 1 127 ? 18.280 -0.227 -17.587 1.00 83.31 127 THR A N 1
ATOM 968 C CA . THR A 1 127 ? 17.307 -1.320 -17.633 1.00 83.31 127 THR A CA 1
ATOM 969 C C . THR A 1 127 ? 17.530 -2.333 -16.501 1.00 83.31 127 THR A C 1
ATOM 971 O O . THR A 1 127 ? 16.565 -2.789 -15.889 1.00 83.31 127 THR A O 1
ATOM 974 N N . ASP A 1 128 ? 18.788 -2.641 -16.167 1.00 82.56 128 ASP A N 1
ATOM 975 C CA . ASP A 1 128 ? 19.136 -3.567 -15.076 1.00 82.56 128 ASP A CA 1
ATOM 976 C C . ASP A 1 128 ? 18.804 -2.999 -13.686 1.00 82.56 128 ASP A C 1
ATOM 978 O O . ASP A 1 128 ? 18.601 -3.752 -12.736 1.00 82.56 128 ASP A O 1
ATOM 982 N N . MET A 1 129 ? 18.736 -1.670 -13.557 1.00 80.88 129 MET A N 1
ATOM 983 C CA . MET A 1 129 ? 18.348 -0.989 -12.319 1.00 80.88 129 MET A CA 1
ATOM 984 C C . MET A 1 129 ? 16.833 -0.924 -12.108 1.00 80.88 129 MET A C 1
ATOM 986 O O . MET A 1 129 ? 16.391 -0.639 -10.991 1.00 80.88 129 MET A O 1
ATOM 990 N N . MET A 1 130 ? 16.032 -1.159 -13.152 1.00 83.00 130 MET A N 1
ATOM 991 C CA . MET A 1 130 ? 14.584 -1.250 -12.995 1.00 83.00 130 MET A CA 1
ATOM 992 C C . MET A 1 130 ? 14.243 -2.458 -12.120 1.00 83.00 130 MET A C 1
ATOM 994 O O . MET A 1 130 ? 14.941 -3.469 -12.115 1.00 83.00 130 MET A O 1
ATOM 998 N N . THR A 1 131 ? 13.158 -2.377 -11.364 1.00 81.06 131 THR A N 1
ATOM 999 C CA . THR A 1 131 ? 12.699 -3.505 -10.544 1.00 81.06 131 THR A CA 1
ATOM 1000 C C . THR A 1 131 ? 11.232 -3.725 -10.791 1.00 81.06 131 THR A C 1
ATOM 1002 O O . THR A 1 131 ? 10.473 -2.760 -10.775 1.00 81.06 131 THR A O 1
ATOM 1005 N N . GLN A 1 132 ? 10.821 -4.978 -10.918 1.00 80.06 132 GLN A N 1
ATOM 1006 C CA . GLN A 1 132 ? 9.407 -5.294 -11.012 1.00 80.06 132 GLN A CA 1
ATOM 1007 C C . GLN A 1 132 ? 8.675 -4.845 -9.738 1.00 80.06 132 GLN A C 1
ATOM 1009 O O . GLN A 1 132 ? 9.006 -5.278 -8.629 1.00 80.06 132 GLN A O 1
ATOM 1014 N N . ALA A 1 133 ? 7.692 -3.963 -9.896 1.00 81.19 133 ALA A N 1
ATOM 1015 C CA . ALA A 1 133 ? 6.827 -3.528 -8.816 1.00 81.19 133 ALA A CA 1
ATOM 1016 C C . ALA A 1 133 ? 5.776 -4.619 -8.559 1.00 81.19 133 ALA A C 1
ATOM 1018 O O . ALA A 1 133 ? 4.989 -4.978 -9.436 1.00 81.19 133 ALA A O 1
ATOM 1019 N N . ASN A 1 134 ? 5.741 -5.172 -7.344 1.00 79.50 134 ASN A N 1
ATOM 1020 C CA . ASN A 1 134 ? 4.778 -6.221 -7.010 1.00 79.50 134 ASN A CA 1
ATOM 1021 C C . ASN A 1 134 ? 3.418 -5.621 -6.618 1.00 79.50 134 ASN A C 1
ATOM 1023 O O . ASN A 1 134 ? 3.230 -5.197 -5.478 1.00 79.50 134 ASN A O 1
ATOM 1027 N N . GLY A 1 135 ? 2.468 -5.621 -7.555 1.00 75.69 135 GLY A N 1
ATOM 1028 C CA . GLY A 1 135 ? 1.105 -5.117 -7.348 1.00 75.69 135 GLY A CA 1
ATOM 1029 C C . GLY A 1 135 ? 0.138 -6.108 -6.688 1.00 75.69 135 GLY A C 1
ATOM 1030 O O . GLY A 1 135 ? -0.950 -5.719 -6.257 1.00 75.69 135 GLY A O 1
ATOM 1031 N N . MET A 1 136 ? 0.515 -7.384 -6.553 1.00 82.06 136 MET A N 1
ATOM 1032 C CA . MET A 1 136 ? -0.378 -8.432 -6.046 1.00 82.06 136 MET A CA 1
ATOM 1033 C C . MET A 1 136 ? -0.921 -8.157 -4.631 1.00 82.06 136 MET A C 1
ATOM 1035 O O . MET A 1 136 ? -2.124 -8.337 -4.429 1.00 82.06 136 MET A O 1
ATOM 1039 N N . PRO A 1 137 ? -0.120 -7.669 -3.657 1.00 79.12 137 PRO A N 1
ATOM 1040 C CA . PRO A 1 137 ? -0.614 -7.362 -2.312 1.00 79.12 137 PRO A CA 1
ATOM 1041 C C . PRO A 1 137 ? -1.719 -6.299 -2.270 1.00 79.12 137 PRO A C 1
ATOM 1043 O O . PRO A 1 137 ? -2.474 -6.250 -1.301 1.00 79.12 137 PRO A O 1
ATOM 1046 N N . ILE A 1 138 ? -1.823 -5.466 -3.310 1.00 77.88 138 ILE A N 1
ATOM 1047 C CA . ILE A 1 138 ? -2.827 -4.399 -3.421 1.00 77.88 138 ILE A CA 1
ATOM 1048 C C . ILE A 1 138 ? -3.910 -4.688 -4.469 1.00 77.88 138 ILE A C 1
ATOM 1050 O O . ILE A 1 138 ? -4.774 -3.849 -4.714 1.00 77.88 138 ILE A O 1
ATOM 1054 N N . GLY A 1 139 ? -3.898 -5.883 -5.068 1.00 73.12 139 GLY A N 1
ATOM 1055 C CA . GLY A 1 139 ? -4.882 -6.307 -6.065 1.00 73.12 139 GLY A CA 1
ATOM 1056 C C . GLY A 1 139 ? -4.629 -5.786 -7.483 1.00 73.12 139 GLY A C 1
ATOM 1057 O O . GLY A 1 139 ? -5.508 -5.920 -8.333 1.00 73.12 139 GLY A O 1
ATOM 1058 N N . ILE A 1 140 ? -3.450 -5.224 -7.763 1.00 79.06 140 ILE A N 1
ATOM 1059 C CA . ILE A 1 140 ? -3.023 -4.882 -9.124 1.00 79.06 140 ILE A CA 1
ATOM 1060 C C . ILE A 1 140 ? -2.311 -6.103 -9.713 1.00 79.06 140 ILE A C 1
ATOM 1062 O O . ILE A 1 140 ? -1.207 -6.456 -9.307 1.00 79.06 140 ILE A O 1
ATOM 1066 N N . VAL A 1 141 ? -2.978 -6.778 -10.651 1.00 69.88 141 VAL A N 1
ATOM 1067 C CA . VAL A 1 141 ? -2.499 -8.029 -11.282 1.00 69.88 141 VAL A CA 1
ATOM 1068 C C . VAL A 1 141 ? -1.917 -7.776 -12.680 1.00 69.88 141 VAL A C 1
ATOM 1070 O O . VAL A 1 141 ? -1.501 -8.699 -13.373 1.00 69.88 141 VAL A O 1
ATOM 1073 N N . VAL A 1 142 ? -1.895 -6.518 -13.118 1.00 67.94 142 VAL A N 1
ATOM 1074 C CA . VAL A 1 142 ? -1.328 -6.138 -14.411 1.00 67.94 142 VAL A CA 1
ATOM 1075 C C . VAL A 1 142 ? 0.193 -6.113 -14.284 1.00 67.94 142 VAL A C 1
ATOM 1077 O O . VAL A 1 142 ? 0.729 -5.412 -13.427 1.00 67.94 142 VAL A O 1
ATOM 1080 N N . ASP A 1 143 ? 0.867 -6.890 -15.134 1.00 72.50 143 ASP A N 1
ATOM 1081 C CA . ASP A 1 143 ? 2.323 -6.846 -15.292 1.00 72.50 143 ASP A CA 1
ATOM 1082 C C . ASP A 1 143 ? 2.742 -5.417 -15.645 1.00 72.50 143 ASP A C 1
ATOM 1084 O O . ASP A 1 143 ? 2.188 -4.829 -16.570 1.00 72.50 143 ASP A O 1
ATOM 1088 N N . ASP A 1 144 ? 3.701 -4.863 -14.909 1.00 68.69 144 ASP A N 1
ATOM 1089 C CA . ASP A 1 144 ? 4.186 -3.496 -15.097 1.00 68.69 144 ASP A CA 1
ATOM 1090 C C . ASP A 1 144 ? 4.964 -3.320 -16.411 1.00 68.69 144 ASP A C 1
ATOM 1092 O O . ASP A 1 144 ? 5.306 -2.201 -16.783 1.00 68.69 144 ASP A O 1
ATOM 1096 N N . GLY A 1 145 ? 5.233 -4.416 -17.132 1.00 69.12 145 GLY A N 1
ATOM 1097 C CA . GLY A 1 145 ? 5.937 -4.405 -18.409 1.00 69.12 145 GLY A CA 1
ATOM 1098 C C . GLY A 1 145 ? 7.435 -4.146 -18.262 1.00 69.12 145 GLY A C 1
ATOM 1099 O O . GLY A 1 145 ? 8.152 -4.127 -19.266 1.00 69.12 145 GLY A O 1
ATOM 1100 N N . VAL A 1 146 ? 7.942 -4.002 -17.035 1.00 75.44 146 VAL A N 1
ATOM 1101 C CA . VAL A 1 146 ? 9.370 -3.824 -16.749 1.00 75.44 146 VAL A CA 1
ATOM 1102 C C . VAL A 1 146 ? 10.128 -5.084 -17.122 1.00 75.44 146 VAL A C 1
ATOM 1104 O O . VAL A 1 146 ? 11.193 -5.000 -17.726 1.00 75.44 146 VAL A O 1
ATOM 1107 N N . THR A 1 147 ? 9.545 -6.261 -16.887 1.00 70.62 147 THR A N 1
ATOM 1108 C CA . THR A 1 147 ? 10.144 -7.531 -17.310 1.00 70.62 147 THR A CA 1
ATOM 1109 C C . THR A 1 147 ? 10.308 -7.604 -18.829 1.00 70.62 147 THR A C 1
ATOM 1111 O O . THR A 1 147 ? 11.259 -8.213 -19.303 1.00 70.62 147 THR A O 1
ATOM 1114 N N . LYS A 1 148 ? 9.442 -6.943 -19.611 1.00 69.31 148 LYS A N 1
ATOM 1115 C CA . LYS A 1 148 ? 9.573 -6.860 -21.078 1.00 69.31 148 LYS A CA 1
ATOM 1116 C C . LYS A 1 148 ? 10.648 -5.871 -21.529 1.00 69.31 148 LYS A C 1
ATOM 1118 O O . LYS A 1 148 ? 11.201 -6.063 -22.604 1.00 69.31 148 LYS A O 1
ATOM 1123 N N . LEU A 1 149 ? 10.947 -4.850 -20.722 1.00 69.62 149 LEU A N 1
ATOM 1124 C CA . LEU A 1 149 ? 12.082 -3.948 -20.947 1.00 69.62 149 LEU A CA 1
ATOM 1125 C C . LEU A 1 149 ? 13.415 -4.583 -20.538 1.00 69.62 149 LEU A C 1
ATOM 1127 O O . LEU A 1 149 ? 14.420 -4.348 -21.202 1.00 69.62 149 LEU A O 1
ATOM 1131 N N . GLN A 1 150 ? 13.416 -5.378 -19.463 1.00 64.62 150 GLN A N 1
ATOM 1132 C CA . GLN A 1 150 ? 14.562 -6.159 -18.978 1.00 64.62 150 GLN A CA 1
ATOM 1133 C C . GLN A 1 150 ? 14.863 -7.378 -19.848 1.00 64.62 150 GLN A C 1
ATOM 1135 O O . GLN A 1 150 ? 16.026 -7.726 -20.060 1.00 64.62 150 GLN A O 1
ATOM 1140 N N . SER A 1 151 ? 13.819 -8.015 -20.380 1.00 57.09 151 SER A N 1
ATOM 1141 C CA . SER A 1 151 ? 13.919 -8.891 -21.545 1.00 57.09 151 SER A CA 1
ATOM 1142 C C . SER A 1 151 ? 14.525 -8.075 -22.685 1.00 57.09 15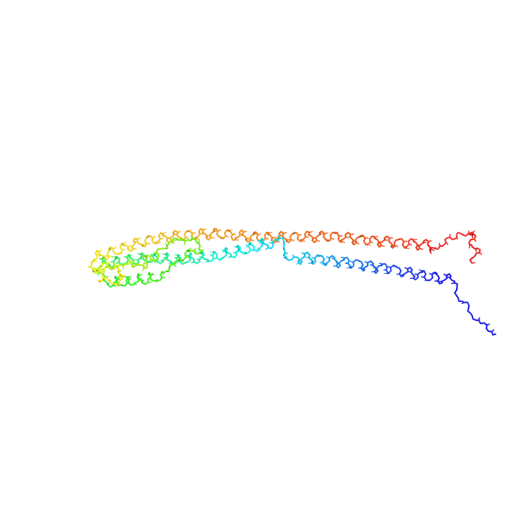1 SER A C 1
ATOM 1144 O O . SER A 1 151 ? 14.261 -6.879 -22.757 1.00 57.09 151 SER A O 1
ATOM 1146 N N . PRO A 1 152 ? 15.405 -8.644 -23.519 1.00 53.41 152 PRO A N 1
ATOM 1147 C CA . PRO A 1 152 ? 16.436 -7.859 -24.175 1.00 53.41 152 PRO A CA 1
ATOM 1148 C C . PRO A 1 152 ? 15.802 -6.803 -25.099 1.00 53.41 152 PRO A C 1
ATOM 1150 O O . PRO A 1 152 ? 15.284 -7.097 -26.173 1.00 53.41 152 PRO A O 1
ATOM 1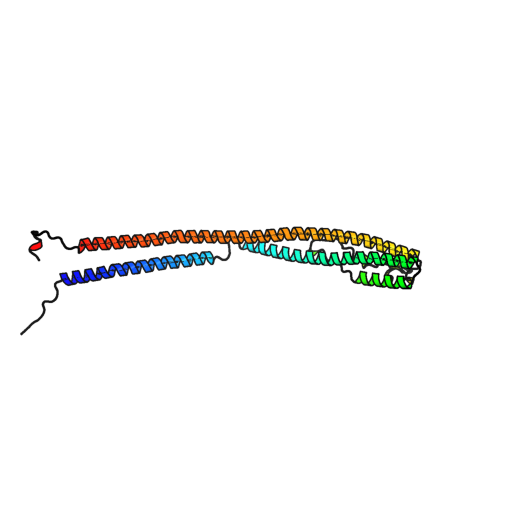153 N N . GLY A 1 153 ? 15.787 -5.558 -24.608 1.00 55.25 153 GLY A N 1
ATOM 1154 C CA . GLY A 1 153 ? 15.122 -4.420 -25.243 1.00 55.25 153 GLY A CA 1
ATOM 1155 C C . GLY A 1 153 ? 15.862 -3.906 -26.474 1.00 55.25 153 GLY A C 1
ATOM 1156 O O . GLY A 1 153 ? 15.279 -3.201 -27.284 1.00 55.25 153 GLY A O 1
ATOM 1157 N N . LEU A 1 154 ? 17.119 -4.315 -26.655 1.00 63.34 154 LEU A N 1
ATOM 1158 C CA . LEU A 1 154 ? 17.870 -4.207 -27.900 1.00 63.34 154 LEU A CA 1
ATOM 1159 C C . LEU A 1 154 ? 18.499 -5.565 -28.167 1.00 63.34 154 LEU A C 1
ATOM 1161 O O . LEU A 1 154 ? 19.317 -6.053 -27.377 1.00 63.34 154 LEU A O 1
ATOM 1165 N N . VAL A 1 155 ? 18.058 -6.196 -29.248 1.00 64.56 155 VAL A N 1
ATOM 1166 C CA . VAL A 1 155 ? 18.395 -7.584 -29.538 1.00 64.56 155 VAL A CA 1
ATOM 1167 C C . VAL A 1 155 ? 19.132 -7.734 -30.826 1.00 64.56 155 VAL A C 1
ATOM 1169 O O . VAL A 1 155 ? 18.738 -7.190 -31.852 1.00 64.56 155 VAL A O 1
ATOM 1172 N N . GLN A 1 156 ? 20.183 -8.532 -30.739 1.00 62.28 156 GLN A N 1
ATOM 1173 C CA . GLN A 1 156 ? 20.754 -9.169 -31.899 1.00 62.28 156 GLN A CA 1
ATOM 1174 C C . GLN A 1 156 ? 20.100 -10.540 -32.069 1.00 62.28 156 GLN A C 1
ATOM 1176 O O . GLN A 1 156 ? 19.735 -11.213 -31.096 1.00 62.28 156 GLN A O 1
ATOM 1181 N N . TYR A 1 157 ? 19.984 -10.953 -33.321 1.00 60.34 157 TYR A N 1
ATOM 1182 C CA . TYR A 1 157 ? 19.689 -12.329 -33.672 1.00 60.34 157 TYR A CA 1
ATOM 1183 C C . TYR A 1 157 ? 21.011 -12.976 -34.053 1.00 60.34 157 TYR A C 1
ATOM 1185 O O . TYR A 1 157 ? 21.704 -12.493 -34.947 1.00 60.34 157 TYR A O 1
ATOM 1193 N N . ASN A 1 158 ? 21.381 -14.063 -33.378 1.00 59.22 158 ASN A N 1
ATOM 1194 C CA . ASN A 1 158 ? 22.486 -14.873 -33.880 1.00 59.22 158 ASN A CA 1
ATOM 1195 C C . ASN A 1 158 ? 22.078 -15.549 -35.209 1.00 59.22 158 ASN A C 1
ATOM 1197 O O . ASN A 1 158 ? 20.898 -15.606 -35.560 1.00 59.22 158 ASN A O 1
ATOM 1201 N N . ASN A 1 159 ? 23.037 -16.141 -35.927 1.00 56.19 159 ASN A N 1
ATOM 1202 C CA . ASN A 1 159 ? 22.771 -16.872 -37.180 1.00 56.19 159 ASN A CA 1
ATOM 1203 C C . ASN A 1 159 ? 21.790 -18.060 -37.022 1.00 56.19 159 ASN A C 1
ATOM 1205 O O . ASN A 1 159 ? 21.348 -18.624 -38.018 1.00 56.19 159 ASN A O 1
ATOM 1209 N N . ALA A 1 160 ? 21.453 -18.444 -35.786 1.00 63.53 160 ALA A N 1
ATOM 1210 C CA . ALA A 1 160 ? 20.472 -19.470 -35.441 1.00 63.53 160 ALA A CA 1
ATOM 1211 C C . ALA A 1 160 ? 19.109 -18.887 -34.994 1.00 63.53 160 ALA A C 1
ATOM 1213 O O . ALA A 1 160 ? 18.269 -19.625 -34.484 1.00 63.53 160 ALA A O 1
ATOM 1214 N N . GLY A 1 161 ? 18.882 -17.574 -35.139 1.00 63.47 161 GLY A N 1
ATOM 1215 C CA . GLY A 1 161 ? 17.630 -16.896 -34.778 1.00 63.47 161 GLY A CA 1
ATOM 1216 C C . GLY A 1 161 ? 17.393 -16.727 -33.272 1.00 63.47 161 GLY A C 1
ATOM 1217 O O . GLY A 1 161 ? 16.297 -16.362 -32.858 1.00 63.47 161 GLY A O 1
ATOM 1218 N N . THR A 1 162 ? 18.397 -16.990 -32.432 1.00 67.38 162 THR A N 1
ATOM 1219 C CA . THR A 1 162 ? 18.305 -16.798 -30.978 1.00 67.38 162 THR A CA 1
ATOM 1220 C C . THR A 1 162 ? 18.504 -15.328 -30.627 1.00 67.38 162 THR A C 1
ATOM 1222 O O . THR A 1 162 ? 19.490 -14.715 -31.040 1.00 67.38 162 THR A O 1
ATOM 1225 N N . GLN A 1 163 ? 17.581 -14.795 -29.831 1.00 70.81 163 GLN A N 1
ATOM 1226 C CA . GLN A 1 163 ? 17.574 -13.422 -29.344 1.00 70.81 163 GLN A CA 1
ATOM 1227 C C . GLN A 1 163 ? 18.567 -13.277 -28.181 1.00 70.81 163 GLN A C 1
ATOM 1229 O O . GLN A 1 163 ? 18.378 -13.872 -27.118 1.00 70.81 163 GLN A O 1
ATOM 1234 N N . THR A 1 164 ? 19.626 -12.489 -28.365 1.00 72.94 164 THR A N 1
ATOM 1235 C CA . THR A 1 164 ? 20.558 -12.132 -27.285 1.00 72.94 164 THR A CA 1
ATOM 1236 C C . THR A 1 164 ? 20.650 -10.619 -27.145 1.00 72.94 164 THR A C 1
ATOM 1238 O O . THR A 1 164 ? 20.399 -9.862 -28.082 1.00 72.94 164 THR A O 1
ATOM 1241 N N . ARG A 1 165 ? 20.972 -10.155 -25.936 1.00 80.62 165 ARG A N 1
ATOM 1242 C CA . ARG A 1 165 ? 21.117 -8.726 -25.649 1.00 80.62 165 ARG A CA 1
ATOM 1243 C C . ARG A 1 165 ? 22.305 -8.156 -26.425 1.00 80.62 165 ARG A C 1
ATOM 1245 O O . ARG A 1 165 ? 23.396 -8.726 -26.375 1.00 80.62 165 ARG A O 1
ATOM 1252 N N . ALA A 1 166 ? 22.098 -7.040 -27.114 1.00 84.56 166 ALA A N 1
ATOM 1253 C CA . ALA A 1 166 ? 23.174 -6.320 -27.784 1.00 84.56 166 ALA A CA 1
ATOM 1254 C C . ALA A 1 166 ? 24.025 -5.536 -26.769 1.00 84.56 166 ALA A C 1
ATOM 1256 O O . ALA A 1 166 ? 23.509 -4.931 -25.823 1.00 84.56 166 ALA A O 1
ATOM 1257 N N . THR A 1 167 ? 25.338 -5.532 -26.975 1.00 85.06 167 THR A N 1
ATOM 1258 C CA . THR A 1 167 ? 26.325 -4.843 -26.127 1.00 85.06 167 THR A CA 1
ATOM 1259 C C . THR A 1 167 ? 27.129 -3.788 -26.884 1.00 85.06 167 THR A C 1
ATOM 1261 O O . THR A 1 167 ? 27.643 -2.856 -26.266 1.00 85.06 167 THR A O 1
ATOM 1264 N N . GLN A 1 168 ? 27.196 -3.899 -28.211 1.00 88.25 168 GLN A N 1
ATOM 1265 C CA . GLN A 1 168 ? 27.963 -3.025 -29.100 1.00 88.25 168 GLN A CA 1
ATOM 1266 C C . GLN A 1 168 ? 27.294 -2.926 -30.483 1.00 88.25 168 GLN A C 1
ATOM 1268 O O . GLN A 1 168 ? 26.511 -3.788 -30.871 1.00 88.25 168 GLN A O 1
ATOM 1273 N N . ARG A 1 169 ? 27.624 -1.893 -31.269 1.00 86.06 169 ARG A N 1
ATOM 1274 C CA . ARG A 1 169 ? 27.108 -1.675 -32.631 1.00 86.06 169 ARG A CA 1
ATOM 1275 C C . ARG A 1 169 ? 27.406 -2.851 -33.553 1.00 86.06 169 ARG A C 1
ATOM 1277 O O . ARG A 1 169 ? 26.553 -3.195 -34.361 1.00 86.06 169 ARG A O 1
ATOM 1284 N N . SER A 1 170 ? 28.581 -3.467 -33.436 1.00 86.69 170 SER A N 1
ATOM 1285 C CA . SER A 1 170 ? 28.983 -4.614 -34.260 1.00 86.69 170 SER A CA 1
ATOM 1286 C C . SER A 1 170 ? 28.137 -5.869 -34.034 1.00 86.69 170 SER A C 1
ATOM 1288 O O . SER A 1 170 ? 28.241 -6.800 -34.823 1.00 86.69 170 SER A O 1
ATOM 1290 N N . ASP A 1 171 ? 27.292 -5.890 -32.999 1.00 85.12 171 ASP A N 1
ATOM 1291 C CA . ASP A 1 171 ? 26.327 -6.969 -32.767 1.00 85.12 171 ASP A CA 1
ATOM 1292 C C . ASP A 1 171 ? 25.136 -6.900 -33.751 1.00 85.12 171 ASP A C 1
ATOM 1294 O O . ASP A 1 171 ? 24.373 -7.854 -33.871 1.00 85.12 171 ASP A O 1
ATOM 1298 N N . PHE A 1 172 ? 24.970 -5.790 -34.483 1.00 86.12 172 PHE A N 1
ATOM 1299 C CA . PHE A 1 172 ? 23.955 -5.642 -35.531 1.00 86.12 172 PHE A CA 1
ATOM 1300 C C . PHE A 1 172 ? 24.587 -5.797 -36.919 1.00 86.12 172 PHE A C 1
ATOM 1302 O O . PHE A 1 172 ? 25.519 -5.063 -37.265 1.00 86.12 172 PHE A O 1
ATOM 1309 N N . ALA A 1 173 ? 24.048 -6.712 -37.732 1.00 85.12 173 ALA A N 1
ATOM 1310 C CA . ALA A 1 173 ? 24.576 -7.016 -39.063 1.00 85.12 173 ALA A CA 1
ATOM 1311 C C . ALA A 1 173 ? 24.499 -5.811 -40.017 1.00 85.12 173 ALA A C 1
ATOM 1313 O O . ALA A 1 173 ? 25.425 -5.574 -40.792 1.00 85.12 173 ALA A O 1
ATOM 1314 N N . THR A 1 174 ? 23.430 -5.016 -39.929 1.00 87.44 174 THR A N 1
ATOM 1315 C CA . THR A 1 174 ? 23.233 -3.803 -40.734 1.00 87.44 174 THR A CA 1
ATOM 1316 C C . THR A 1 174 ? 22.730 -2.626 -39.893 1.00 87.44 174 THR A C 1
ATOM 1318 O O . THR A 1 174 ? 22.239 -2.807 -38.777 1.00 87.44 174 THR A O 1
ATOM 1321 N N . ASP A 1 175 ? 22.836 -1.398 -40.421 1.00 87.25 175 ASP A N 1
ATOM 1322 C CA . ASP A 1 175 ? 22.196 -0.225 -39.798 1.00 87.25 175 ASP A CA 1
ATOM 1323 C C . ASP A 1 175 ? 20.672 -0.382 -39.743 1.00 87.25 175 ASP A C 1
ATOM 1325 O O . ASP A 1 175 ? 20.048 0.036 -38.772 1.00 87.25 175 ASP A O 1
ATOM 1329 N N . ALA A 1 176 ? 20.075 -1.035 -40.747 1.00 87.81 176 ALA A N 1
ATOM 1330 C CA . ALA A 1 176 ? 18.642 -1.303 -40.782 1.00 87.81 176 ALA A CA 1
ATOM 1331 C C . ALA A 1 176 ? 18.203 -2.207 -39.618 1.00 87.81 176 ALA A C 1
ATOM 1333 O O . ALA A 1 176 ? 17.171 -1.940 -39.000 1.00 87.81 176 ALA A O 1
ATOM 1334 N N . ASP A 1 177 ? 19.010 -3.212 -39.263 1.00 85.69 177 ASP A N 1
ATOM 1335 C CA . ASP A 1 177 ? 18.747 -4.078 -38.106 1.00 85.69 177 ASP A CA 1
ATOM 1336 C C . ASP A 1 177 ? 18.844 -3.296 -36.792 1.00 85.69 177 ASP A C 1
ATOM 1338 O O . ASP A 1 177 ? 17.989 -3.434 -35.915 1.00 85.69 177 ASP A O 1
ATOM 1342 N N . ALA A 1 178 ? 19.852 -2.425 -36.669 1.00 86.50 178 ALA A N 1
ATOM 1343 C CA . ALA A 1 178 ? 20.002 -1.552 -35.508 1.00 86.50 178 ALA A CA 1
ATOM 1344 C C . ALA A 1 178 ? 18.814 -0.580 -35.380 1.00 86.50 178 ALA A C 1
ATOM 1346 O O . ALA A 1 178 ? 18.249 -0.436 -34.297 1.00 86.50 178 ALA A O 1
ATOM 1347 N N . THR A 1 179 ? 18.375 0.042 -36.480 1.00 88.56 179 THR A N 1
ATOM 1348 C CA . THR A 1 179 ? 17.184 0.906 -36.507 1.00 88.56 179 THR A CA 1
ATOM 1349 C C . THR A 1 179 ? 15.915 0.136 -36.138 1.00 88.56 179 THR A C 1
ATOM 1351 O O . THR A 1 179 ? 15.106 0.634 -35.356 1.00 88.56 179 THR A O 1
ATOM 1354 N N . ALA A 1 180 ? 15.732 -1.085 -36.647 1.00 86.31 180 ALA A N 1
ATOM 1355 C CA . ALA A 1 180 ? 14.581 -1.918 -36.308 1.00 86.31 180 ALA A CA 1
ATOM 1356 C C . ALA A 1 180 ? 14.546 -2.263 -34.810 1.00 86.31 180 ALA A C 1
ATOM 1358 O O . ALA A 1 180 ? 13.493 -2.136 -34.180 1.00 86.31 180 ALA A O 1
ATOM 1359 N N . ALA A 1 181 ? 15.693 -2.618 -34.223 1.00 85.06 181 ALA A N 1
ATOM 1360 C CA . ALA A 1 181 ? 15.809 -2.883 -32.792 1.00 85.06 181 ALA A CA 1
ATOM 1361 C C . ALA A 1 181 ? 15.500 -1.635 -31.948 1.00 85.06 181 ALA A C 1
ATOM 1363 O O . ALA A 1 181 ? 14.748 -1.725 -30.980 1.00 85.06 181 ALA A O 1
ATOM 1364 N N . ILE A 1 182 ? 16.014 -0.462 -32.337 1.00 87.56 182 ILE A N 1
ATOM 1365 C CA . ILE A 1 182 ? 15.724 0.816 -31.665 1.00 87.56 182 ILE A CA 1
ATOM 1366 C C . ILE A 1 182 ? 14.225 1.142 -31.728 1.00 87.56 182 ILE A C 1
ATOM 1368 O O . ILE A 1 182 ? 13.624 1.474 -30.709 1.00 87.56 182 ILE A O 1
ATOM 1372 N N . ASN A 1 183 ? 13.592 0.989 -32.892 1.00 86.56 183 ASN A N 1
ATOM 1373 C CA . ASN A 1 183 ? 12.154 1.223 -33.054 1.00 86.56 183 ASN A CA 1
ATOM 1374 C C . ASN A 1 183 ? 11.313 0.253 -32.214 1.00 86.56 183 ASN A C 1
ATOM 1376 O O . ASN A 1 183 ? 10.316 0.647 -31.608 1.00 86.56 183 ASN A O 1
ATOM 1380 N N . GLN A 1 184 ? 11.717 -1.016 -32.140 1.00 84.44 184 GLN A N 1
ATOM 1381 C CA . GLN A 1 184 ? 11.070 -1.992 -31.269 1.00 84.44 184 GLN A CA 1
ATOM 1382 C C . GLN A 1 184 ? 11.225 -1.615 -29.789 1.00 84.44 184 GLN A C 1
ATOM 1384 O O . GLN A 1 184 ? 10.253 -1.702 -29.038 1.00 84.44 184 GLN A O 1
ATOM 1389 N N . ALA A 1 185 ? 12.406 -1.141 -29.381 1.00 85.50 185 ALA A N 1
ATOM 1390 C CA . ALA A 1 185 ? 12.652 -0.642 -28.032 1.00 85.50 185 ALA A CA 1
ATOM 1391 C C . ALA A 1 185 ? 11.734 0.544 -27.695 1.00 85.50 185 ALA A C 1
ATOM 1393 O O . ALA A 1 185 ? 11.117 0.541 -26.632 1.00 85.50 185 ALA A O 1
ATOM 1394 N N . PHE A 1 186 ? 11.569 1.504 -28.614 1.00 86.31 186 PHE A N 1
ATOM 1395 C CA . PHE A 1 186 ? 10.626 2.616 -28.455 1.00 86.31 186 PHE A CA 1
ATOM 1396 C C . PHE A 1 186 ? 9.179 2.145 -28.290 1.00 86.31 186 PHE A C 1
ATOM 1398 O O . PHE A 1 186 ? 8.477 2.634 -27.408 1.00 86.31 186 PHE A O 1
ATOM 1405 N N . ASN A 1 187 ? 8.729 1.178 -29.093 1.00 84.19 187 ASN A N 1
ATOM 1406 C CA . ASN A 1 187 ? 7.364 0.650 -29.000 1.00 84.19 187 ASN A CA 1
ATOM 1407 C C . ASN A 1 187 ? 7.114 -0.085 -27.675 1.00 84.19 187 ASN A C 1
ATOM 1409 O O . ASN A 1 187 ? 6.073 0.103 -27.035 1.00 84.19 187 ASN A O 1
ATOM 1413 N N . ASN A 1 188 ? 8.079 -0.900 -27.242 1.00 83.62 188 ASN A N 1
ATOM 1414 C CA . ASN A 1 188 ? 8.018 -1.587 -25.955 1.00 83.62 188 ASN A CA 1
ATOM 1415 C C . ASN A 1 188 ? 8.008 -0.579 -24.804 1.00 83.62 188 ASN A C 1
ATOM 1417 O O . ASN A 1 188 ? 7.187 -0.697 -23.901 1.00 83.62 188 ASN A O 1
ATOM 1421 N N . LEU A 1 189 ? 8.863 0.442 -24.873 1.00 86.56 189 LEU A N 1
ATOM 1422 C CA . LEU A 1 189 ? 8.936 1.508 -23.883 1.00 86.56 189 LEU A CA 1
ATOM 1423 C C . LEU A 1 189 ? 7.646 2.321 -23.817 1.00 86.56 189 LEU A C 1
ATOM 1425 O O . LEU A 1 189 ? 7.136 2.534 -22.727 1.00 86.56 189 LEU A O 1
ATOM 1429 N N . GLY A 1 190 ? 7.066 2.694 -24.959 1.00 84.19 190 GLY A N 1
ATOM 1430 C CA . GLY A 1 190 ? 5.777 3.383 -25.007 1.00 84.19 190 GLY A CA 1
ATOM 1431 C C . GLY A 1 190 ? 4.655 2.561 -24.370 1.00 84.19 190 GLY A C 1
ATOM 1432 O O . GLY A 1 190 ? 3.875 3.089 -23.579 1.00 84.19 190 GLY A O 1
ATOM 1433 N N . THR A 1 191 ? 4.615 1.254 -24.647 1.00 82.69 191 THR A N 1
ATOM 1434 C CA . THR A 1 191 ? 3.645 0.335 -24.028 1.00 82.69 191 THR A CA 1
ATOM 1435 C C . THR A 1 191 ? 3.869 0.227 -22.519 1.00 82.69 191 THR A C 1
ATOM 1437 O O . THR A 1 191 ? 2.922 0.346 -21.745 1.00 82.69 191 THR A O 1
ATOM 1440 N N . THR A 1 192 ? 5.116 0.040 -22.083 1.00 84.56 192 THR A N 1
ATOM 1441 C CA . THR A 1 192 ? 5.460 -0.055 -20.661 1.00 84.56 192 THR A CA 1
ATOM 1442 C C . THR A 1 192 ? 5.153 1.247 -19.924 1.00 84.56 192 THR A C 1
ATOM 1444 O O . THR A 1 192 ? 4.510 1.201 -18.883 1.00 84.56 192 THR A O 1
ATOM 1447 N N . SER A 1 193 ? 5.493 2.415 -20.472 1.00 86.06 193 SER A N 1
ATOM 1448 C CA . SER A 1 193 ? 5.161 3.713 -19.870 1.00 86.06 193 SER A CA 1
ATOM 1449 C C . SER A 1 193 ? 3.651 3.920 -19.720 1.00 86.06 193 SER A C 1
ATOM 1451 O O . SER A 1 193 ? 3.204 4.412 -18.685 1.00 86.06 193 SER A O 1
ATOM 1453 N N . GLN A 1 194 ? 2.844 3.501 -20.703 1.00 85.75 194 GLN A N 1
ATOM 1454 C CA . GLN A 1 194 ? 1.380 3.546 -20.592 1.00 85.75 194 GLN A CA 1
ATOM 1455 C C . GLN A 1 194 ? 0.863 2.653 -19.461 1.00 85.75 194 GLN A C 1
ATOM 1457 O O . GLN A 1 194 ? 0.016 3.080 -18.676 1.00 85.75 194 GLN A O 1
ATOM 1462 N N . VAL A 1 195 ? 1.382 1.428 -19.353 1.00 84.88 195 VAL A N 1
ATOM 1463 C CA . VAL A 1 195 ? 0.992 0.489 -18.294 1.00 84.88 195 VAL A CA 1
ATOM 1464 C C . VAL A 1 195 ? 1.421 0.995 -16.918 1.00 84.88 195 VAL A C 1
ATOM 1466 O O . VAL A 1 195 ? 0.612 0.981 -15.994 1.00 84.88 195 VAL A O 1
ATOM 1469 N N . LEU A 1 196 ? 2.647 1.505 -16.785 1.00 86.94 196 LEU A N 1
ATOM 1470 C CA . LEU A 1 196 ? 3.141 2.115 -15.551 1.00 86.94 196 LEU A CA 1
ATOM 1471 C C . LEU A 1 196 ? 2.271 3.308 -15.133 1.00 86.94 196 LEU A C 1
ATOM 1473 O O . LEU A 1 196 ? 1.921 3.415 -13.960 1.00 86.94 196 LEU A O 1
ATOM 1477 N N . SER A 1 197 ? 1.862 4.164 -16.077 1.00 87.75 197 SER A N 1
ATOM 1478 C CA . SER A 1 197 ? 0.947 5.280 -15.802 1.00 87.75 197 SER A CA 1
ATOM 1479 C C . SER A 1 197 ? -0.432 4.793 -15.350 1.00 87.75 197 SER A C 1
ATOM 1481 O O . SER A 1 197 ? -0.956 5.275 -14.350 1.00 87.75 197 SER A O 1
ATOM 1483 N N . PHE A 1 198 ? -1.013 3.806 -16.037 1.00 86.75 198 PHE A N 1
ATOM 1484 C CA . PHE A 1 198 ? -2.306 3.233 -15.653 1.00 86.75 198 PHE A CA 1
ATOM 1485 C C . PHE A 1 198 ? -2.258 2.598 -14.256 1.00 86.75 198 PHE A C 1
ATOM 1487 O O . PHE A 1 198 ? -3.158 2.791 -13.437 1.00 86.75 198 PHE A O 1
ATOM 1494 N N . ASN A 1 199 ? -1.183 1.866 -13.965 1.00 85.69 199 ASN A N 1
ATOM 1495 C CA . ASN A 1 199 ? -0.948 1.255 -12.664 1.00 85.69 199 ASN A CA 1
ATOM 1496 C C . ASN A 1 199 ? -0.740 2.307 -11.566 1.00 85.69 199 ASN A C 1
ATOM 1498 O O . ASN A 1 199 ? -1.241 2.125 -10.455 1.00 85.69 199 ASN A O 1
ATOM 1502 N N . GLN A 1 200 ? -0.060 3.416 -11.878 1.00 87.25 200 GLN A N 1
ATOM 1503 C CA . GLN A 1 200 ? 0.101 4.550 -10.970 1.00 87.25 200 GLN A CA 1
ATOM 1504 C C . GLN A 1 200 ? -1.261 5.142 -10.599 1.00 87.25 200 GLN A C 1
ATOM 1506 O O . GLN A 1 200 ? -1.576 5.268 -9.416 1.00 87.25 200 GLN A O 1
ATOM 1511 N N . ASP A 1 201 ? -2.096 5.437 -11.595 1.00 86.38 201 ASP A N 1
ATOM 1512 C CA . ASP A 1 201 ? -3.433 5.995 -11.386 1.00 86.38 201 ASP A CA 1
ATOM 1513 C C . ASP A 1 201 ? -4.328 5.032 -10.596 1.00 86.38 201 ASP A C 1
ATOM 1515 O O . ASP A 1 201 ? -5.072 5.438 -9.696 1.00 86.38 201 ASP A O 1
ATOM 1519 N N . ALA A 1 202 ? -4.257 3.732 -10.893 1.00 81.56 202 ALA A N 1
ATOM 1520 C CA . ALA A 1 202 ? -4.984 2.707 -10.153 1.00 81.56 202 ALA A CA 1
ATOM 1521 C C . ALA A 1 202 ? -4.544 2.652 -8.680 1.00 81.56 202 ALA A C 1
ATOM 1523 O O . ALA A 1 202 ? -5.392 2.628 -7.782 1.00 81.56 202 ALA A O 1
ATOM 1524 N N . ALA A 1 203 ? -3.235 2.678 -8.420 1.00 84.38 203 ALA A N 1
ATOM 1525 C CA . ALA A 1 203 ? -2.682 2.657 -7.073 1.00 84.38 203 ALA A CA 1
ATOM 1526 C C . ALA A 1 203 ? -3.024 3.933 -6.285 1.00 84.38 203 ALA A C 1
ATOM 1528 O O . ALA A 1 203 ? -3.414 3.850 -5.120 1.00 84.38 203 ALA A O 1
ATOM 1529 N N . GLU A 1 204 ? -2.983 5.105 -6.918 1.00 87.38 204 GLU A N 1
ATOM 1530 C CA . GLU A 1 204 ? -3.386 6.377 -6.307 1.00 87.38 204 GLU A CA 1
ATOM 1531 C C . GLU A 1 204 ? -4.878 6.404 -5.946 1.00 87.38 204 GLU A C 1
ATOM 1533 O O . GLU A 1 204 ? -5.270 6.812 -4.846 1.00 87.38 204 GLU A O 1
ATOM 1538 N N . ASN A 1 205 ? -5.730 5.868 -6.823 1.00 82.69 205 ASN A N 1
ATOM 1539 C CA . ASN A 1 205 ? -7.149 5.682 -6.530 1.00 82.69 205 ASN A CA 1
ATOM 1540 C C . ASN A 1 205 ? -7.378 4.730 -5.343 1.00 82.69 205 ASN A C 1
ATOM 1542 O O . ASN A 1 205 ? -8.253 4.976 -4.504 1.00 82.69 205 ASN A O 1
ATOM 1546 N N . LEU A 1 206 ? -6.604 3.643 -5.250 1.00 80.81 206 LEU A N 1
ATOM 1547 C CA . LEU A 1 206 ? -6.648 2.720 -4.113 1.00 80.81 206 LEU A CA 1
ATOM 1548 C C . LEU A 1 206 ? -6.172 3.388 -2.821 1.00 80.81 206 LEU A C 1
ATOM 1550 O O . LEU A 1 206 ? -6.815 3.200 -1.784 1.00 80.81 206 LEU A O 1
ATOM 1554 N N . ARG A 1 207 ? -5.115 4.206 -2.879 1.00 83.44 207 ARG A N 1
ATOM 1555 C CA . ARG A 1 207 ? -4.609 4.988 -1.744 1.00 83.44 207 ARG A CA 1
ATOM 1556 C C . ARG A 1 207 ? -5.692 5.912 -1.198 1.00 83.44 207 ARG A C 1
ATOM 1558 O O . ARG A 1 207 ? -6.029 5.822 -0.020 1.00 83.44 207 ARG A O 1
ATOM 1565 N N . SER A 1 208 ? -6.313 6.714 -2.064 1.00 79.56 208 SER A N 1
ATOM 1566 C CA . SER A 1 208 ? -7.388 7.638 -1.679 1.00 79.56 208 SER A CA 1
ATOM 1567 C C . SER A 1 208 ? -8.580 6.911 -1.037 1.00 79.56 208 SER A C 1
ATOM 1569 O O . SER A 1 208 ? -9.028 7.263 0.059 1.00 79.56 208 SER A O 1
ATOM 1571 N N . LYS A 1 209 ? -9.049 5.814 -1.653 1.00 76.69 209 LYS A N 1
ATOM 1572 C CA . LYS A 1 209 ? -10.149 4.994 -1.108 1.00 76.69 209 LYS A CA 1
ATOM 1573 C C . LYS A 1 209 ? -9.794 4.354 0.235 1.00 76.69 209 LYS A C 1
ATOM 1575 O O . LYS A 1 209 ? -10.640 4.298 1.129 1.00 76.69 209 LYS A O 1
ATOM 1580 N N . THR A 1 210 ? -8.569 3.857 0.380 1.00 77.56 210 THR A N 1
ATOM 1581 C CA . THR A 1 210 ? -8.088 3.225 1.618 1.00 77.56 210 THR A CA 1
ATOM 1582 C C . THR A 1 210 ? -7.979 4.249 2.736 1.00 77.56 210 THR A C 1
ATOM 1584 O O . THR A 1 210 ? -8.467 3.988 3.833 1.00 77.56 210 THR A O 1
ATOM 1587 N N . GLN A 1 211 ? -7.434 5.433 2.457 1.00 77.44 211 GLN A N 1
ATOM 1588 C CA . GLN A 1 211 ? -7.318 6.512 3.433 1.00 77.44 211 GLN A CA 1
ATOM 1589 C C . GLN A 1 211 ? -8.695 6.990 3.915 1.00 77.44 211 GLN A C 1
ATOM 1591 O O . GLN A 1 211 ? -8.907 7.148 5.118 1.00 77.44 211 GLN A O 1
ATOM 1596 N N . GLY A 1 212 ? -9.671 7.113 3.009 1.00 71.81 212 GLY A N 1
ATOM 1597 C CA . GLY A 1 212 ? -11.061 7.398 3.377 1.00 71.81 212 GLY A CA 1
ATOM 1598 C C . GLY A 1 212 ? -11.665 6.333 4.303 1.00 71.81 212 GLY A C 1
ATOM 1599 O O . GLY A 1 212 ? -12.248 6.664 5.337 1.00 71.81 212 GLY A O 1
ATOM 1600 N N . LYS A 1 213 ? -11.476 5.044 3.984 1.00 72.44 213 LYS A N 1
ATOM 1601 C CA . LYS A 1 213 ? -11.947 3.923 4.822 1.00 72.44 213 LYS A CA 1
ATOM 1602 C C . LYS A 1 213 ? -11.244 3.856 6.179 1.00 72.44 213 LYS A C 1
ATOM 1604 O O . LYS A 1 213 ? -11.892 3.552 7.181 1.00 72.44 213 LYS A O 1
ATOM 1609 N N . LEU A 1 214 ? -9.943 4.134 6.221 1.00 75.62 214 LEU A N 1
ATOM 1610 C CA . LEU A 1 214 ? -9.153 4.152 7.449 1.00 75.62 214 LEU A CA 1
ATOM 1611 C C . LEU A 1 214 ? -9.647 5.256 8.387 1.00 75.62 214 LEU A C 1
ATOM 1613 O O . LEU A 1 214 ? -9.937 4.975 9.548 1.00 75.62 214 LEU A O 1
ATOM 1617 N N . ASN A 1 215 ? -9.827 6.473 7.868 1.00 73.88 215 ASN A N 1
ATOM 1618 C CA . ASN A 1 215 ? -10.359 7.597 8.636 1.00 73.88 215 ASN A CA 1
ATOM 1619 C C . ASN A 1 215 ? -11.772 7.299 9.156 1.00 73.88 215 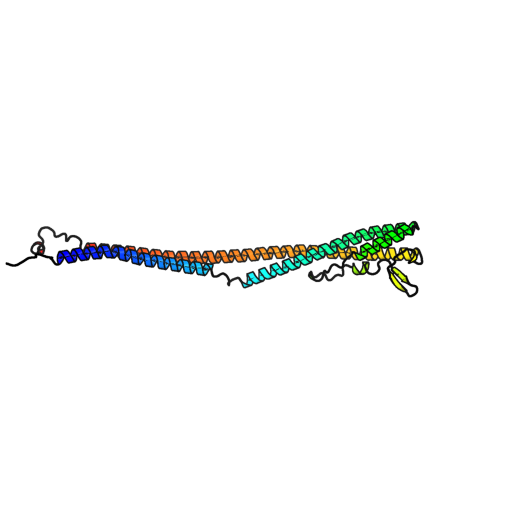ASN A C 1
ATOM 1621 O O . ASN A 1 215 ? -12.045 7.503 10.336 1.00 73.88 215 ASN A O 1
ATOM 1625 N N . GLY A 1 216 ? -12.645 6.732 8.316 1.00 72.00 216 GLY A N 1
ATOM 1626 C CA . GLY A 1 216 ? -13.979 6.300 8.742 1.00 72.00 216 GLY A CA 1
ATOM 1627 C C . GLY A 1 216 ? -13.944 5.244 9.853 1.00 72.00 216 GLY A C 1
ATOM 1628 O O . GLY A 1 216 ? -14.684 5.351 10.825 1.00 72.00 216 GLY A O 1
ATOM 1629 N N . THR A 1 217 ? -13.043 4.262 9.756 1.00 72.88 217 THR A N 1
ATOM 1630 C CA . THR A 1 217 ? -12.872 3.216 10.782 1.00 72.88 217 THR A CA 1
ATOM 1631 C C . THR A 1 217 ? -12.346 3.795 12.099 1.00 72.88 217 THR A C 1
ATOM 1633 O O . THR A 1 217 ? -12.796 3.392 13.168 1.00 72.88 217 THR A O 1
ATOM 1636 N N . ILE A 1 218 ? -11.421 4.761 12.042 1.00 73.69 218 ILE A N 1
ATOM 1637 C CA . ILE A 1 218 ? -10.913 5.463 13.230 1.00 73.69 218 ILE A CA 1
ATOM 1638 C C . ILE A 1 218 ? -12.040 6.237 13.920 1.00 73.69 218 ILE A C 1
ATOM 1640 O O . ILE A 1 218 ? -12.206 6.095 15.128 1.00 73.69 218 ILE A O 1
ATOM 1644 N N . LEU A 1 219 ? -12.845 6.983 13.158 1.00 73.69 219 LEU A N 1
ATOM 1645 C CA . LEU A 1 219 ? -13.983 7.733 13.695 1.00 73.69 219 LEU A CA 1
ATOM 1646 C C . LEU A 1 219 ? -15.043 6.815 14.312 1.00 73.69 219 LEU A C 1
ATOM 1648 O O . LEU A 1 219 ? -15.582 7.127 15.367 1.00 73.69 219 LEU A O 1
ATOM 1652 N N . GLN A 1 220 ? -15.327 5.666 13.692 1.00 74.25 220 GLN A N 1
ATOM 1653 C CA . GLN A 1 220 ? -16.239 4.671 14.266 1.00 74.25 220 GLN A CA 1
ATOM 1654 C C . GLN A 1 220 ? -15.714 4.123 15.593 1.00 74.25 220 GLN A C 1
ATOM 1656 O O . GLN A 1 220 ? -16.472 4.009 16.550 1.00 74.25 220 GLN A O 1
ATOM 1661 N N . LEU A 1 221 ? -14.419 3.818 15.663 1.00 76.25 221 LEU A N 1
ATOM 1662 C CA . LEU A 1 221 ? -13.782 3.324 16.880 1.00 76.25 221 LEU A CA 1
ATOM 1663 C C . LEU A 1 221 ? -13.818 4.382 17.994 1.00 76.25 221 LEU A C 1
ATOM 1665 O O . LEU A 1 221 ? -14.084 4.063 19.149 1.00 76.25 221 LEU A O 1
ATOM 1669 N N . GLU A 1 222 ? -13.608 5.653 17.657 1.00 76.06 222 GLU A N 1
ATOM 1670 C CA . GLU A 1 222 ? -13.747 6.762 18.603 1.00 76.06 222 GLU A CA 1
ATOM 1671 C C . GLU A 1 222 ? -15.201 6.953 19.061 1.00 76.06 222 GLU A C 1
ATOM 1673 O O . GLU A 1 222 ? -15.454 7.072 20.258 1.00 76.06 222 GLU A O 1
ATOM 1678 N N . ALA A 1 223 ? -16.170 6.880 18.147 1.00 74.69 223 ALA A N 1
ATOM 1679 C CA . ALA A 1 223 ? -17.590 6.976 18.476 1.00 74.69 223 ALA A CA 1
ATOM 1680 C C . ALA A 1 223 ? -18.055 5.841 19.405 1.00 74.69 223 ALA A C 1
ATOM 1682 O O . ALA A 1 223 ? -18.795 6.092 20.355 1.00 74.69 223 ALA A O 1
ATOM 1683 N N . VAL A 1 224 ? -17.596 4.606 19.171 1.00 77.88 224 VAL A N 1
ATOM 1684 C CA . VAL A 1 224 ? -17.894 3.450 20.035 1.00 77.88 224 VAL A CA 1
ATOM 1685 C C . VAL A 1 224 ? -17.329 3.653 21.441 1.00 77.88 224 VAL A C 1
ATOM 1687 O O . VAL A 1 224 ? -18.024 3.381 22.422 1.00 77.88 224 VAL A O 1
ATOM 1690 N N . ARG A 1 225 ? -16.107 4.189 21.555 1.00 77.31 225 ARG A N 1
ATOM 1691 C CA . ARG A 1 225 ? -15.501 4.529 22.851 1.00 77.31 225 ARG A CA 1
ATOM 1692 C C . ARG A 1 225 ? -16.297 5.598 23.590 1.00 77.31 225 ARG A C 1
ATOM 1694 O O . ARG A 1 225 ? -16.649 5.389 24.744 1.00 77.31 225 ARG A O 1
ATOM 1701 N N . VAL A 1 226 ? -16.649 6.690 22.910 1.00 80.00 226 VAL A N 1
ATOM 1702 C CA . VAL A 1 226 ? -17.445 7.780 23.499 1.00 80.00 226 VAL A CA 1
ATOM 1703 C C . VAL A 1 226 ? -18.826 7.288 23.942 1.00 80.00 226 VAL A C 1
ATOM 1705 O O . VAL A 1 226 ? -19.279 7.641 25.029 1.00 80.00 226 VAL A O 1
ATOM 1708 N N . ALA A 1 227 ? -19.493 6.451 23.142 1.00 77.88 227 ALA A N 1
ATOM 1709 C CA . ALA A 1 227 ? -20.784 5.872 23.509 1.00 77.88 227 ALA A CA 1
ATOM 1710 C C . ALA A 1 227 ? -20.680 4.977 24.756 1.00 77.88 227 ALA A C 1
ATOM 1712 O O . ALA A 1 227 ? -21.517 5.074 25.650 1.00 77.88 227 ALA A O 1
ATOM 1713 N N . ASN A 1 228 ? -19.630 4.155 24.846 1.00 76.31 228 ASN A N 1
ATOM 1714 C CA . ASN A 1 228 ? -19.365 3.311 26.013 1.00 76.31 228 ASN A CA 1
ATOM 1715 C C . ASN A 1 228 ? -19.112 4.155 27.277 1.00 76.31 228 ASN A C 1
ATOM 1717 O O . ASN A 1 228 ? -19.709 3.909 28.324 1.00 76.31 228 ASN A O 1
ATOM 1721 N N . ASP A 1 229 ? -18.300 5.209 27.170 1.00 76.06 229 ASP A N 1
ATOM 1722 C CA . ASP A 1 229 ? -18.039 6.127 28.284 1.00 76.06 229 ASP A CA 1
ATOM 1723 C C . ASP A 1 229 ? -19.314 6.864 28.734 1.00 76.06 229 ASP A C 1
ATOM 1725 O O . ASP A 1 229 ? -19.549 7.033 29.934 1.00 76.06 229 ASP A O 1
ATOM 1729 N N . ALA A 1 230 ? -20.181 7.249 27.792 1.00 80.81 230 ALA A N 1
ATOM 1730 C CA . ALA A 1 230 ? -21.469 7.869 28.090 1.00 80.81 230 ALA A CA 1
ATOM 1731 C C . ALA A 1 230 ? -22.447 6.904 28.790 1.00 80.81 230 ALA A C 1
ATOM 1733 O O . ALA A 1 230 ? -23.131 7.303 29.737 1.00 80.81 230 ALA A O 1
ATOM 1734 N N . GLU A 1 231 ? -22.510 5.634 28.375 1.00 78.94 231 GLU A N 1
ATOM 1735 C CA . GLU A 1 231 ? -23.306 4.606 29.062 1.00 78.94 231 GLU A CA 1
ATOM 1736 C C . GLU A 1 231 ? -22.827 4.398 30.504 1.00 78.94 231 GLU A C 1
ATOM 1738 O O . GLU A 1 231 ? -23.639 4.427 31.433 1.00 78.94 231 GLU A O 1
ATOM 1743 N N . LYS A 1 232 ? -21.510 4.293 30.713 1.00 76.38 232 LYS A N 1
ATOM 1744 C CA . LYS A 1 232 ? -20.915 4.180 32.053 1.00 76.38 232 LYS A CA 1
ATOM 1745 C C . LYS A 1 232 ? -21.228 5.392 32.924 1.00 76.38 232 LYS A C 1
ATOM 1747 O O . LYS A 1 232 ? -21.613 5.234 34.084 1.00 76.38 232 LYS A O 1
ATOM 1752 N N . ALA A 1 233 ? -21.113 6.602 32.376 1.00 78.88 233 ALA A N 1
ATOM 1753 C CA . ALA A 1 233 ? -21.450 7.828 33.094 1.00 78.88 233 ALA A CA 1
ATOM 1754 C C . ALA A 1 233 ? -22.922 7.837 33.549 1.00 78.88 233 ALA A C 1
ATOM 1756 O O . ALA A 1 233 ? -23.205 8.142 34.711 1.00 78.88 233 ALA A O 1
ATOM 1757 N N . ASN A 1 234 ? -23.845 7.422 32.675 1.00 81.56 234 ASN A N 1
ATOM 1758 C CA . ASN A 1 234 ? -25.268 7.303 33.000 1.00 81.56 234 ASN A CA 1
ATOM 1759 C C . ASN A 1 234 ? -25.539 6.257 34.095 1.00 81.56 234 ASN A C 1
ATOM 1761 O O . ASN A 1 234 ? -26.343 6.497 35.002 1.00 81.56 234 ASN A O 1
ATOM 1765 N N . GLU A 1 235 ? -24.871 5.101 34.053 1.00 79.88 235 GLU A N 1
ATOM 1766 C CA . GLU A 1 235 ? -25.004 4.071 35.091 1.00 79.88 235 GLU A CA 1
ATOM 1767 C C . GLU A 1 235 ? -24.472 4.546 36.451 1.00 79.88 235 GLU A C 1
ATOM 1769 O O . GLU A 1 235 ? -25.135 4.357 37.479 1.00 79.88 235 GLU A O 1
ATOM 1774 N N . VAL A 1 236 ? -23.327 5.236 36.467 1.00 79.56 236 VAL A N 1
ATOM 1775 C CA . VAL A 1 236 ? -22.772 5.859 37.678 1.00 79.56 236 VAL A CA 1
ATOM 1776 C C . VAL A 1 236 ? -23.729 6.911 38.237 1.00 79.56 236 VAL A C 1
ATOM 1778 O O . VAL A 1 236 ? -23.951 6.954 39.450 1.00 79.56 236 VAL A O 1
ATOM 1781 N N . GLU A 1 237 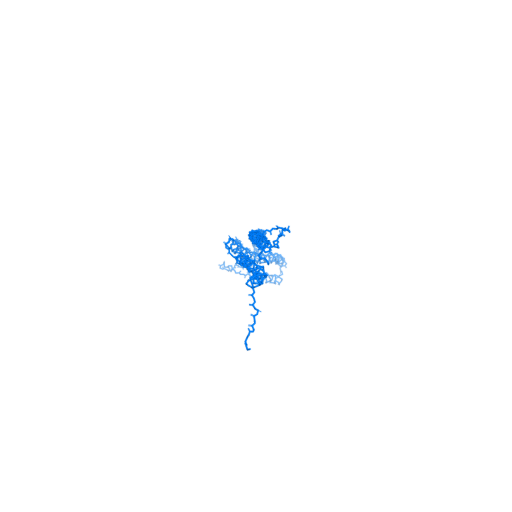? -24.336 7.742 37.389 1.00 79.44 237 GLU A N 1
ATOM 1782 C CA . GLU A 1 237 ? -25.301 8.745 37.837 1.00 79.44 237 GLU A CA 1
ATOM 1783 C C . GLU A 1 237 ? -26.557 8.102 38.442 1.00 79.44 237 GLU A C 1
ATOM 1785 O O . GLU A 1 237 ? -27.027 8.528 39.503 1.00 79.44 237 GLU A O 1
ATOM 1790 N N . LYS A 1 238 ? -27.067 7.022 37.840 1.00 83.06 238 LYS A N 1
ATOM 1791 C CA . LYS A 1 238 ? -28.194 6.255 38.387 1.00 83.06 238 LYS A CA 1
ATOM 1792 C C . LYS A 1 238 ? -27.864 5.659 39.759 1.00 83.06 238 LYS A C 1
ATOM 1794 O O . LYS A 1 238 ? -28.683 5.766 40.674 1.00 83.06 238 LYS A O 1
ATOM 1799 N N . LEU A 1 239 ? -26.671 5.081 39.922 1.00 80.44 239 LEU A N 1
ATOM 1800 C CA . LEU A 1 239 ? -26.193 4.572 41.213 1.00 80.44 239 LEU A CA 1
ATOM 1801 C C . LEU A 1 239 ? -26.084 5.693 42.251 1.00 80.44 239 LEU A C 1
ATOM 1803 O O . LEU A 1 239 ? -26.574 5.532 43.367 1.00 80.44 239 LEU A O 1
ATOM 1807 N N . ARG A 1 240 ? -25.518 6.850 41.883 1.00 78.00 240 ARG A N 1
ATOM 1808 C CA . ARG A 1 240 ? -25.447 8.020 42.772 1.00 78.00 240 ARG A CA 1
ATOM 1809 C C . ARG A 1 240 ? -26.835 8.458 43.230 1.00 78.00 240 ARG A C 1
ATOM 1811 O O . ARG A 1 240 ? -27.053 8.565 44.430 1.00 78.00 240 ARG A O 1
ATOM 1818 N N . ARG A 1 241 ? -27.799 8.619 42.314 1.00 80.50 241 ARG A N 1
ATOM 1819 C CA . ARG A 1 241 ? -29.178 9.015 42.660 1.00 80.50 241 ARG A CA 1
ATOM 1820 C C . ARG A 1 241 ? -29.847 8.022 43.614 1.00 80.50 241 ARG A C 1
ATOM 1822 O O . ARG A 1 241 ? -30.430 8.443 44.609 1.00 80.50 241 ARG A O 1
ATOM 1829 N N . GLN A 1 242 ? -29.734 6.718 43.349 1.00 79.38 242 GLN A N 1
ATOM 1830 C CA . GLN A 1 242 ? -30.310 5.681 44.214 1.00 79.38 242 GLN A CA 1
ATOM 1831 C C . GLN A 1 242 ? -29.698 5.699 45.619 1.00 79.38 242 GLN A C 1
ATOM 1833 O O . GLN A 1 242 ? -30.418 5.682 46.613 1.00 79.38 242 GLN A O 1
ATOM 1838 N N . TYR A 1 243 ? -28.370 5.762 45.722 1.00 76.62 243 TYR A N 1
ATOM 1839 C CA . TYR A 1 243 ? -27.692 5.751 47.017 1.00 76.62 243 TYR A CA 1
ATOM 1840 C C . TYR A 1 243 ? -27.861 7.073 47.782 1.00 76.62 243 TYR A C 1
ATOM 1842 O O . TYR A 1 243 ? -27.973 7.039 49.004 1.00 76.62 243 TYR A O 1
ATOM 1850 N N . SER A 1 244 ? -27.988 8.217 47.102 1.00 71.00 244 SER A N 1
ATOM 1851 C CA . SER A 1 244 ? -28.383 9.486 47.732 1.00 71.00 244 SER A CA 1
ATOM 1852 C C . SER A 1 244 ? -29.782 9.414 48.347 1.00 71.00 244 SER A C 1
ATOM 1854 O O . SER A 1 244 ? -29.984 9.912 49.449 1.00 71.00 244 SER A O 1
ATOM 1856 N N . GLN A 1 245 ? -30.740 8.750 47.690 1.00 72.69 245 GLN A N 1
ATOM 1857 C CA . GLN A 1 245 ? -32.068 8.518 48.273 1.00 72.69 245 GLN A CA 1
ATOM 1858 C C . GLN A 1 245 ? -31.994 7.638 49.529 1.00 72.69 245 GLN A C 1
ATOM 1860 O O . GLN A 1 245 ? -32.645 7.950 50.524 1.00 72.69 245 GLN A O 1
ATOM 1865 N N . PHE A 1 246 ? -31.162 6.588 49.528 1.00 68.56 246 PHE A N 1
ATOM 1866 C CA . PHE A 1 246 ? -30.932 5.765 50.722 1.00 68.56 246 PHE A CA 1
ATOM 1867 C C . PHE A 1 246 ? -30.277 6.548 51.865 1.00 68.56 246 PHE A C 1
ATOM 1869 O O . PHE A 1 246 ? -30.709 6.423 53.007 1.00 68.56 246 PHE A O 1
ATOM 1876 N N . LEU A 1 247 ? -29.269 7.376 51.576 1.00 72.69 247 LEU A N 1
ATOM 1877 C CA . LEU A 1 247 ? -28.628 8.225 52.584 1.00 72.69 247 LEU A CA 1
ATOM 1878 C C . LEU A 1 247 ? -29.618 9.236 53.174 1.00 72.69 247 LEU A C 1
ATOM 1880 O O . LEU A 1 247 ? -29.675 9.377 54.391 1.00 72.69 247 LEU A O 1
ATOM 1884 N N . ASN A 1 248 ? -30.452 9.861 52.339 1.00 68.94 248 ASN A N 1
ATOM 1885 C CA . ASN A 1 248 ? -31.507 10.761 52.803 1.00 68.94 248 ASN A CA 1
ATOM 1886 C C . ASN A 1 248 ? -32.530 10.033 53.686 1.00 68.94 248 ASN A C 1
ATOM 1888 O O . ASN A 1 248 ? -32.932 10.568 54.713 1.00 68.94 248 ASN A O 1
ATOM 1892 N N . ALA A 1 249 ? -32.919 8.803 53.335 1.00 65.62 249 ALA A N 1
ATOM 1893 C CA . ALA A 1 249 ? -33.824 7.995 54.152 1.00 65.62 249 ALA A CA 1
ATOM 1894 C C . ALA A 1 249 ? -33.209 7.606 55.509 1.00 65.62 249 ALA A C 1
ATOM 1896 O O . ALA A 1 249 ? -33.906 7.627 56.524 1.00 65.62 249 ALA A O 1
ATOM 1897 N N . ILE A 1 250 ? -31.909 7.288 55.547 1.00 65.94 250 ILE A N 1
ATOM 1898 C CA . ILE A 1 250 ? -31.173 7.016 56.792 1.00 65.94 250 ILE A CA 1
ATOM 1899 C C . ILE A 1 250 ? -31.119 8.276 57.664 1.00 65.94 250 ILE A C 1
ATOM 1901 O O . ILE A 1 250 ? -31.427 8.200 58.851 1.00 65.94 250 ILE A O 1
ATOM 1905 N N . SER A 1 251 ? -30.797 9.434 57.081 1.00 69.12 251 SER A N 1
ATOM 1906 C CA . SER A 1 251 ? -30.769 10.714 57.800 1.00 69.12 251 SER A CA 1
ATOM 1907 C C . SER A 1 251 ? -32.150 11.116 58.327 1.00 69.12 251 SER A C 1
ATOM 1909 O O . SER A 1 251 ? -32.267 11.499 59.484 1.00 69.12 251 SER A O 1
ATOM 1911 N N . LEU A 1 252 ? -33.212 10.941 57.535 1.00 67.00 252 LEU A N 1
ATOM 1912 C CA . LEU A 1 252 ? -34.586 11.222 57.965 1.00 67.00 252 LEU A CA 1
ATOM 1913 C C . LEU A 1 252 ? -35.037 10.274 59.088 1.00 67.00 252 LEU A C 1
ATOM 1915 O O . LEU A 1 252 ? -35.712 10.688 60.028 1.00 67.00 252 LEU A O 1
ATOM 1919 N N . SER A 1 253 ? -34.639 9.000 59.020 1.00 57.94 253 SER A N 1
ATOM 1920 C CA . SER A 1 253 ? -34.916 8.022 60.080 1.00 57.94 253 SER A CA 1
ATOM 1921 C C . SER A 1 253 ? -34.174 8.370 61.372 1.00 57.94 253 SER A C 1
ATOM 1923 O O . SER A 1 253 ? -34.732 8.218 62.456 1.00 57.94 253 SER A O 1
ATOM 1925 N N . TYR A 1 254 ? -32.938 8.872 61.267 1.00 68.00 254 TYR A N 1
ATOM 1926 C CA . TYR A 1 254 ? -32.193 9.409 62.403 1.00 68.00 254 TYR A CA 1
ATOM 1927 C C . TYR A 1 254 ? -32.897 10.621 63.013 1.00 68.00 254 TYR A C 1
ATOM 1929 O O . TYR A 1 254 ? -33.152 10.613 64.212 1.00 68.00 254 TYR A O 1
ATOM 1937 N N . GLU A 1 255 ? -33.272 11.615 62.205 1.00 62.50 255 GLU A N 1
ATOM 1938 C CA . GLU A 1 255 ? -33.989 12.805 62.680 1.00 62.50 255 GLU A CA 1
ATOM 1939 C C . GLU A 1 255 ? -35.314 12.435 63.356 1.00 62.50 255 GLU A C 1
ATOM 1941 O O . GLU A 1 255 ? -35.607 12.921 64.447 1.00 62.50 255 GLU A O 1
ATOM 1946 N N . SER A 1 256 ? -36.082 11.512 62.770 1.00 61.53 256 SER A N 1
ATOM 1947 C CA . SER A 1 256 ? -37.335 11.025 63.354 1.00 61.53 256 SER A CA 1
ATOM 1948 C C . SER A 1 256 ? -37.111 10.291 64.678 1.00 61.53 256 SER A C 1
ATOM 1950 O O . SER A 1 256 ? -37.859 10.506 65.631 1.00 61.53 256 SER A O 1
ATOM 1952 N N . ASN A 1 257 ? -36.092 9.431 64.768 1.00 56.28 257 ASN A N 1
ATOM 1953 C CA . ASN A 1 257 ? -35.780 8.698 65.997 1.00 56.28 257 ASN A CA 1
ATOM 1954 C C . ASN A 1 257 ? -35.197 9.606 67.083 1.00 56.28 257 ASN A C 1
ATOM 1956 O O . ASN A 1 257 ? -35.529 9.437 68.256 1.00 56.28 257 ASN A O 1
ATOM 1960 N N . ALA A 1 258 ? -34.372 10.584 66.711 1.00 64.75 258 ALA A N 1
ATOM 1961 C CA . ALA A 1 258 ? -33.863 11.603 67.618 1.00 64.75 258 ALA A CA 1
ATOM 1962 C C . ALA A 1 258 ? -35.018 12.453 68.169 1.00 64.75 258 ALA A C 1
ATOM 1964 O O . ALA A 1 258 ? -35.144 12.573 69.384 1.00 64.75 258 ALA A O 1
ATOM 1965 N N . ALA A 1 259 ? -35.924 12.927 67.307 1.00 64.19 259 ALA A N 1
ATOM 1966 C CA . ALA A 1 259 ? -37.105 13.692 67.708 1.00 64.19 259 ALA A CA 1
ATOM 1967 C C . ALA A 1 259 ? -38.072 12.880 68.588 1.00 64.19 259 ALA A C 1
ATOM 1969 O O . ALA A 1 259 ? -38.659 13.414 69.528 1.00 64.19 259 ALA A O 1
ATOM 1970 N N . LEU A 1 260 ? -38.247 11.583 68.313 1.00 60.34 260 LEU A N 1
ATOM 1971 C CA . LEU A 1 260 ? -39.096 10.703 69.121 1.00 60.34 260 LEU A CA 1
ATOM 1972 C C . LEU A 1 260 ? -38.460 10.417 70.485 1.00 60.34 260 LEU A C 1
ATOM 1974 O O . LEU A 1 260 ? -39.155 10.455 71.497 1.00 60.34 260 LEU A O 1
ATOM 1978 N N . THR A 1 261 ? -37.144 10.206 70.528 1.00 61.03 261 THR A N 1
ATOM 1979 C CA . THR A 1 261 ? -36.381 10.048 71.777 1.00 61.03 261 THR A CA 1
ATOM 1980 C C . THR A 1 261 ? -36.421 11.326 72.613 1.00 61.03 261 THR A C 1
ATOM 1982 O O . THR A 1 261 ? -36.612 11.260 73.824 1.00 61.03 261 THR A O 1
ATOM 1985 N N . GLU A 1 262 ? -36.310 12.492 71.978 1.00 62.81 262 GLU A N 1
ATOM 1986 C CA . GLU A 1 262 ? -36.416 13.798 72.632 1.00 62.81 262 GLU A CA 1
ATOM 1987 C C . GLU A 1 262 ? -37.830 14.046 73.177 1.00 62.81 262 GLU A C 1
ATOM 1989 O O . GLU A 1 262 ? -37.986 14.428 74.337 1.00 62.81 262 GLU A O 1
ATOM 1994 N N . LYS A 1 263 ? -38.877 13.720 72.406 1.00 60.81 263 LYS A N 1
ATOM 1995 C CA . LYS A 1 263 ? -40.268 13.790 72.882 1.00 60.81 263 LYS A CA 1
ATOM 1996 C C . LYS A 1 263 ? -40.548 12.821 74.027 1.00 60.81 263 LYS A C 1
ATOM 1998 O O . LYS A 1 263 ? -41.145 13.217 75.024 1.00 60.81 263 LYS A O 1
ATOM 2003 N N . LEU A 1 264 ? -40.109 11.572 73.914 1.00 58.50 264 LEU A N 1
ATOM 2004 C CA . LEU A 1 264 ? -40.279 10.567 74.961 1.00 58.50 264 LEU A CA 1
ATOM 2005 C C . LEU A 1 264 ? -39.534 10.978 76.238 1.00 58.50 264 LEU A C 1
ATOM 2007 O O . LEU A 1 264 ? -40.090 10.880 77.327 1.00 58.50 264 LEU A O 1
ATOM 2011 N N . SER A 1 265 ? -38.320 11.516 76.095 1.00 55.56 265 SER A N 1
ATOM 2012 C CA . SER A 1 265 ? -37.551 12.118 77.186 1.00 55.56 265 SER A CA 1
ATOM 2013 C C . SER A 1 265 ? -38.329 13.244 77.868 1.00 55.56 265 SER A C 1
ATOM 2015 O O . SER A 1 265 ? -38.559 13.183 79.075 1.00 55.56 265 SER A O 1
ATOM 2017 N N . SER A 1 266 ? -38.824 14.217 77.097 1.00 58.69 266 SER A N 1
ATOM 2018 C CA . SER A 1 266 ? -39.605 15.332 77.644 1.00 58.69 266 SER A CA 1
ATOM 2019 C C . SER A 1 266 ? -40.909 14.889 78.316 1.00 58.69 266 SER A C 1
ATOM 2021 O O . SER A 1 266 ? -41.352 15.528 79.262 1.00 58.69 266 SER A O 1
ATOM 2023 N N . SER A 1 267 ? -41.511 13.783 77.867 1.00 59.12 267 SER A N 1
ATOM 2024 C CA . SER A 1 267 ? -42.769 13.264 78.411 1.00 59.12 267 SER A CA 1
ATOM 2025 C C . SER A 1 267 ? -42.582 12.391 79.652 1.00 59.12 267 SER A C 1
ATOM 2027 O O . SER A 1 267 ? -43.519 12.275 80.437 1.00 59.12 267 SER A O 1
ATOM 2029 N N . LEU A 1 268 ? -41.429 11.735 79.807 1.00 54.88 268 LEU A N 1
ATOM 2030 C CA . LEU A 1 268 ? -41.132 10.867 80.952 1.00 54.88 268 LEU A CA 1
ATOM 2031 C C . LEU A 1 268 ? -40.391 11.603 82.074 1.00 54.88 268 LEU A C 1
ATOM 2033 O O . LEU A 1 268 ? -40.520 11.217 83.231 1.00 54.88 268 LEU A O 1
ATOM 2037 N N . PHE A 1 269 ? -39.622 12.641 81.737 1.00 55.34 269 PHE A N 1
ATOM 2038 C CA . PHE A 1 269 ? -38.713 13.326 82.665 1.00 55.34 269 PHE A CA 1
ATOM 2039 C C . PHE A 1 269 ? -38.777 14.854 82.577 1.00 55.34 269 PHE A C 1
ATOM 2041 O O . PHE A 1 269 ? -37.972 15.539 83.208 1.00 55.34 269 PHE A O 1
ATOM 2048 N N . GLY A 1 270 ? -39.714 15.411 81.801 1.00 51.53 270 GLY A N 1
ATOM 2049 C CA . GLY A 1 270 ? -40.057 16.823 81.939 1.00 51.53 270 GLY A CA 1
ATOM 2050 C C . GLY A 1 270 ? -40.487 17.097 83.383 1.00 51.53 270 GLY A C 1
ATOM 2051 O O . GLY A 1 270 ? -41.073 16.204 84.004 1.00 51.53 270 GLY A O 1
ATOM 2052 N N . PRO A 1 271 ? -40.181 18.278 83.951 1.00 48.94 271 PRO A N 1
ATOM 2053 C CA . PRO A 1 271 ? -40.638 18.604 85.293 1.00 48.94 271 PRO A CA 1
ATOM 2054 C C . PRO A 1 271 ? -42.149 18.383 85.334 1.00 48.94 271 PRO A C 1
ATOM 2056 O O . PRO A 1 271 ? -42.880 18.956 84.526 1.00 48.94 271 PRO A O 1
ATOM 2059 N N . LEU A 1 272 ? -42.603 17.499 86.229 1.00 49.12 272 LEU A N 1
ATOM 2060 C CA . LEU A 1 272 ? -44.013 17.414 86.573 1.00 49.12 272 LEU A CA 1
ATOM 2061 C C . LEU A 1 272 ? -44.394 18.822 87.014 1.00 49.12 272 LEU A C 1
ATOM 2063 O O . LEU A 1 272 ? -43.964 19.276 88.073 1.00 49.12 272 LEU A O 1
ATOM 2067 N N . ASP A 1 273 ? -45.142 19.528 86.174 1.00 51.50 273 ASP A N 1
ATOM 2068 C CA . ASP A 1 273 ? -45.695 20.830 86.512 1.00 51.50 273 ASP A CA 1
ATOM 2069 C C . ASP A 1 273 ? -46.847 20.570 87.492 1.00 51.50 273 ASP A C 1
ATOM 2071 O O . ASP A 1 273 ? -48.030 20.543 87.143 1.00 51.50 273 ASP A O 1
ATOM 2075 N N . ILE A 1 274 ? -46.482 20.200 88.725 1.00 50.94 274 ILE A N 1
ATOM 2076 C CA . ILE A 1 274 ? -47.425 19.975 89.810 1.00 50.94 274 ILE A CA 1
ATOM 2077 C C . ILE A 1 274 ? -47.947 21.359 90.169 1.00 50.94 274 ILE A C 1
ATOM 2079 O O . ILE A 1 274 ? -47.290 22.121 90.878 1.00 50.94 274 ILE A O 1
ATOM 2083 N N . GLN A 1 275 ? -49.133 21.694 89.662 1.00 48.41 275 GLN A N 1
ATOM 2084 C CA . GLN A 1 275 ? -49.816 22.918 90.063 1.00 48.41 275 GLN A CA 1
ATOM 2085 C C . GLN A 1 275 ? -49.882 22.996 91.600 1.00 48.41 275 GLN A C 1
ATOM 2087 O O . GLN A 1 275 ? -50.228 21.992 92.243 1.00 48.41 275 GLN A O 1
ATOM 2092 N N . PRO A 1 276 ? -49.582 24.165 92.204 1.00 44.06 276 PRO A N 1
ATOM 2093 C CA . PRO A 1 276 ? -49.652 24.334 93.649 1.00 44.06 276 PRO A CA 1
ATOM 2094 C C . PRO A 1 276 ? -51.057 23.965 94.146 1.00 44.06 276 PRO A C 1
ATOM 2096 O O . PRO A 1 276 ? -52.033 24.619 93.785 1.00 44.06 276 PRO A O 1
ATOM 2099 N N . GLY A 1 277 ? -51.162 22.897 94.946 1.00 51.47 277 GLY A N 1
ATOM 2100 C CA . GLY A 1 277 ? -52.431 22.403 95.504 1.00 51.47 277 GLY A CA 1
ATOM 2101 C C . GLY A 1 277 ? -52.860 20.990 95.083 1.00 51.47 277 GLY A C 1
ATOM 2102 O O . GLY A 1 277 ? -53.900 20.523 95.541 1.00 51.47 277 GLY A O 1
ATOM 2103 N N . SER A 1 278 ? -52.092 20.283 94.248 1.00 46.34 278 SER A N 1
ATOM 2104 C CA . SER A 1 278 ? -52.392 18.887 93.885 1.00 46.34 278 SER A CA 1
ATOM 2105 C C . SER A 1 278 ? -52.070 17.894 95.013 1.00 46.34 278 SER A C 1
ATOM 2107 O O . SER A 1 278 ? -51.083 18.046 95.726 1.00 46.34 278 SER A O 1
ATOM 2109 N N . VAL A 1 279 ? -52.866 16.826 95.140 1.00 48.94 279 VAL A N 1
ATOM 2110 C CA . VAL A 1 279 ? -52.740 15.754 96.158 1.00 48.94 279 VAL A CA 1
ATOM 2111 C C . VAL A 1 279 ? -51.371 15.048 96.114 1.00 48.94 279 VAL A C 1
ATOM 2113 O O . VAL A 1 279 ? -50.932 14.467 97.103 1.00 48.94 279 VAL A O 1
ATOM 2116 N N . MET A 1 280 ? -50.651 15.162 94.994 1.00 43.53 280 MET A N 1
ATOM 2117 C CA . MET A 1 280 ? -49.271 14.685 94.833 1.00 43.53 280 MET A CA 1
ATOM 2118 C C . MET A 1 280 ? -48.256 15.417 95.737 1.00 43.53 280 MET A C 1
ATOM 2120 O O . MET A 1 280 ? -47.159 14.907 95.928 1.00 43.53 280 MET A O 1
ATOM 2124 N N . ASN A 1 281 ? -48.617 16.557 96.345 1.00 45.03 281 ASN A N 1
ATOM 2125 C CA . ASN A 1 281 ? -47.772 17.279 97.311 1.00 45.03 281 ASN A CA 1
ATOM 2126 C C . ASN A 1 281 ? -47.691 16.614 98.700 1.00 45.03 281 ASN A C 1
ATOM 2128 O O . ASN A 1 281 ? -46.954 17.090 99.554 1.00 45.03 281 ASN A O 1
ATOM 2132 N N . LEU A 1 282 ? -48.476 15.563 98.964 1.00 41.22 282 LEU A N 1
ATOM 2133 C CA . LEU A 1 282 ? -48.512 14.883 100.269 1.00 41.22 282 LEU A CA 1
ATOM 2134 C C . LEU A 1 282 ? -47.514 13.718 100.387 1.00 41.22 282 LEU A C 1
ATOM 2136 O O . LEU A 1 282 ? -47.417 13.113 101.451 1.00 41.22 282 LEU A O 1
ATOM 2140 N N . PHE A 1 283 ? -46.796 13.398 99.308 1.00 47.72 283 PHE A N 1
ATOM 2141 C CA . PHE A 1 283 ? -45.809 12.312 99.255 1.00 47.72 283 PHE A CA 1
ATOM 2142 C C . PHE A 1 283 ? -44.422 12.779 98.775 1.00 47.72 283 PHE A C 1
ATOM 2144 O O . PHE A 1 283 ? -43.612 11.942 98.379 1.00 47.72 283 PHE A O 1
ATOM 2151 N N . ALA A 1 284 ? -44.171 14.093 98.783 1.00 42.03 284 ALA A N 1
ATOM 2152 C CA . ALA A 1 284 ? -42.860 14.697 98.543 1.00 42.03 284 ALA A CA 1
ATOM 2153 C C . ALA A 1 284 ? -42.119 14.945 99.864 1.00 42.03 284 ALA A C 1
ATOM 2155 O O . ALA A 1 284 ? -42.803 15.269 100.864 1.00 42.03 284 ALA A O 1
#